Protein AF-A0AA88EHE9-F1 (afdb_monomer)

InterPro domains:
  IPR001878 Zinc finger, CCHC-type [PS50158] (174-188)
  IPR004332 Transposase, MuDR, plant [PF03108] (2-58)
  IPR006564 Zinc finger, PMZ-type [SM00575] (70-97)
  IPR007527 Zinc finger, SWIM-type [PF04434] (65-91)
  IPR007527 Zinc finger, SWIM-type [PS50966] (61-95)

Nearest PDB structures (foldseek):
  4lmg-assembly1_A  TM=3.960E-01  e=6.507E-02  Saccharomyces cerevisiae S288C
  6t9l-assembly1_N  TM=2.016E-01  e=5.908E+00  Saccharomyces cerevisiae S288C

Solvent-accessible surface area (backbone atoms only — not comparable to full-atom values): 13194 Å² total; per-residue (Å²): 121,86,95,65,89,63,97,42,75,61,58,47,47,55,54,52,50,53,52,27,61,78,66,73,50,59,73,41,80,78,42,79,59,97,47,39,38,33,36,29,38,62,56,61,85,86,40,85,55,69,48,79,48,66,56,62,88,78,75,64,82,86,56,60,64,40,79,87,78,44,36,33,75,78,40,46,18,60,69,72,36,35,70,32,77,67,44,50,54,52,42,41,71,74,37,62,95,49,30,69,69,51,53,61,70,54,35,43,66,80,78,35,69,68,46,48,49,58,76,58,65,60,85,83,75,78,84,73,62,75,91,71,64,82,81,71,54,68,73,64,70,65,57,74,86,68,80,76,88,75,76,75,74,89,67,84,80,74,94,63,84,81,70,58,94,89,55,79,85,78,80,85,56,54,12,83,69,76,64,45,66,93,46,50,56,93,69,50,86,68,76,75,77,94,79,79,83,84,81,87,129

Foldseek 3Di:
DPPDDDLDPVRVVVVVVVVCVVVVFDKDWPDDDPFKTKIATPPPPVGPDIDIDGDDPPPPLPWDADLVVQDIPVCCSVPVVAQDPNSLVVLCVVCVPCSPVSRVVSHDPCPDPVVVCVVPVDDDDDDDPPVPPPDDDPVRVPDDPDDPPPPPDPDDPPPDDDDDVPDDDDDFDAAPQPRHTDDHVVPDPDPDDDDDDDDDD

Sequence (201 aa):
MVGKHFDSKEDLNTKLNLVAINGKFEIKVKKSTRTLKEVVCVDEPNCLWRVRATKMPGGDFNACVNLTTRSCTCRVFDIDKIPCIHALAAAGLYRPQHTESYIYSLCSEYYTSDYWMLAYAETIYPVPPESQWHNIPEDVRAIKVVEPDVKMFRGRPRLTRFPSQGECIVKKYKCATCGQGGHNSKKCHNLAHPSDVRSST

Mean predicted aligned error: 18.68 Å

Organism: Ficus carica (NCBI:txid3494)

pLDDT: mean 83.8, std 14.21, range [33.81, 96.69]

Secondary structure (DSSP, 8-state):
-TT---SSHHHHHHHHHHHHHHHT--EEEEEE-SSEEEEEETTTTT---EEEEEPPTT------EETTTTEETTSHHHHHSS--HHHHHHHHHH-GGGHHHHHHHHS-GGGSHHHHHHHTSS--PPPPPGGG-TT--HHHHT---PPP-----SSPPPSSPPPPTT------PBPTTT--BSS-GGG--------------

Radius of gyration: 29.71 Å; Cα contacts (8 Å, |Δi|>4): 155; chains: 1; bounding box: 79×57×75 Å

Structure (mmCIF, N/CA/C/O backbone):
data_AF-A0AA88EHE9-F1
#
_entry.id   AF-A0AA88EHE9-F1
#
loop_
_atom_site.group_PDB
_atom_site.id
_atom_site.type_symbol
_atom_site.label_atom_id
_atom_site.label_alt_id
_atom_site.label_comp_id
_atom_site.label_asym_id
_atom_site.label_entity_id
_atom_site.label_seq_id
_atom_site.pdbx_PDB_ins_code
_atom_site.Cartn_x
_atom_site.Cartn_y
_atom_site.Cartn_z
_atom_site.occupancy
_atom_site.B_iso_or_equiv
_atom_site.auth_seq_id
_atom_site.auth_comp_id
_atom_site.auth_asym_id
_atom_site.auth_atom_id
_atom_site.pdbx_PDB_model_num
ATOM 1 N N . MET A 1 1 ? -13.387 3.536 24.655 1.00 67.19 1 MET A N 1
ATOM 2 C CA . MET A 1 1 ? -13.900 2.969 23.380 1.00 67.19 1 MET A CA 1
ATOM 3 C C . MET A 1 1 ? -13.254 3.576 22.153 1.00 67.19 1 MET A C 1
ATOM 5 O O . MET A 1 1 ? -13.153 2.890 21.147 1.00 67.19 1 MET A O 1
ATOM 9 N N . VAL A 1 2 ? -12.818 4.831 22.231 1.00 76.62 2 VAL A N 1
ATOM 10 C CA . VAL A 1 2 ? -12.077 5.505 21.163 1.00 76.62 2 VAL A CA 1
ATOM 11 C C . VAL A 1 2 ? -10.815 4.712 20.798 1.00 76.62 2 VAL A C 1
ATOM 13 O O . VAL A 1 2 ? -10.154 4.184 21.690 1.00 76.62 2 VAL A O 1
ATOM 16 N N . GLY A 1 3 ? -10.535 4.590 19.498 1.00 74.69 3 GLY A N 1
ATOM 17 C CA . GLY A 1 3 ? -9.329 3.940 18.967 1.00 74.69 3 GLY A CA 1
ATOM 18 C C . GLY A 1 3 ? -9.318 2.407 18.988 1.00 74.69 3 GLY A C 1
ATOM 19 O O . GLY A 1 3 ? -8.302 1.814 18.645 1.00 74.69 3 GLY A O 1
ATOM 20 N N . LYS A 1 4 ? -10.412 1.744 19.387 1.00 81.94 4 LYS A N 1
ATOM 21 C CA . LYS A 1 4 ? -10.491 0.274 19.382 1.00 81.94 4 LYS A CA 1
ATOM 22 C C . LYS A 1 4 ? -10.952 -0.268 18.028 1.00 81.94 4 LYS A C 1
ATOM 24 O O . LYS A 1 4 ? -11.852 0.299 17.407 1.00 81.94 4 LYS A O 1
ATOM 29 N N . HIS A 1 5 ? -10.374 -1.399 17.633 1.00 82.88 5 HIS A N 1
ATOM 30 C CA . HIS A 1 5 ? -10.826 -2.202 16.500 1.00 82.88 5 HIS A CA 1
ATOM 31 C C . HIS A 1 5 ? -11.884 -3.215 16.957 1.00 82.88 5 HIS A C 1
ATOM 33 O O . HIS A 1 5 ? -11.900 -3.627 18.118 1.00 82.88 5 HIS A O 1
ATOM 39 N N . PHE A 1 6 ? -12.790 -3.555 16.046 1.00 84.94 6 PHE A N 1
ATOM 40 C CA . PHE A 1 6 ? -13.890 -4.487 16.269 1.00 84.94 6 PHE A CA 1
ATOM 41 C C . PHE A 1 6 ? -14.002 -5.383 15.043 1.00 84.94 6 PHE A C 1
ATOM 43 O O . PHE A 1 6 ? -14.047 -4.868 13.923 1.00 84.94 6 PHE A O 1
ATOM 50 N N . ASP A 1 7 ? -14.078 -6.691 15.264 1.00 82.00 7 ASP A N 1
ATOM 51 C CA . ASP A 1 7 ? -14.063 -7.684 14.183 1.00 82.00 7 ASP A CA 1
ATOM 52 C C . ASP A 1 7 ? -15.377 -7.688 13.396 1.00 82.00 7 ASP A C 1
ATOM 54 O O . ASP A 1 7 ? -15.416 -7.986 12.202 1.00 82.00 7 ASP A O 1
ATOM 58 N N . SER A 1 8 ? -16.475 -7.297 14.048 1.00 86.50 8 SER A N 1
ATOM 59 C CA . SER A 1 8 ? -17.793 -7.229 13.432 1.00 86.50 8 SER A CA 1
ATOM 60 C C . SER A 1 8 ? -18.621 -6.049 13.942 1.00 86.50 8 SER A C 1
ATOM 62 O O . SER A 1 8 ? -18.372 -5.441 14.990 1.00 86.50 8 SER A O 1
ATOM 64 N N . LYS A 1 9 ? -19.676 -5.724 13.188 1.00 88.12 9 LYS A N 1
ATOM 65 C CA . LYS A 1 9 ? -20.677 -4.729 13.600 1.00 88.12 9 LYS A CA 1
ATOM 66 C C . LYS A 1 9 ? -21.418 -5.158 14.874 1.00 88.12 9 LYS A C 1
ATOM 68 O O . LYS A 1 9 ? -21.890 -4.285 15.606 1.00 88.12 9 LYS A O 1
ATOM 73 N N . GLU A 1 10 ? -21.543 -6.462 15.104 1.00 91.44 10 GLU A N 1
ATOM 74 C CA . GLU A 1 10 ? -22.197 -7.056 16.272 1.00 91.44 10 GLU A CA 1
ATOM 75 C C . GLU A 1 10 ? -21.346 -6.884 17.525 1.00 91.44 10 GLU A C 1
ATOM 77 O O . GLU A 1 10 ? -21.860 -6.370 18.511 1.00 91.44 10 GLU A O 1
ATOM 82 N N . ASP A 1 11 ? -20.042 -7.167 17.467 1.00 91.06 11 ASP A N 1
ATOM 83 C CA . ASP A 1 11 ? -19.136 -6.919 18.597 1.00 91.06 11 ASP A CA 1
ATOM 84 C C . ASP A 1 11 ? -19.146 -5.431 18.991 1.00 91.06 11 ASP A C 1
ATOM 86 O O . ASP A 1 11 ? -19.327 -5.072 20.158 1.00 91.06 11 ASP A O 1
ATOM 90 N N . LEU A 1 12 ? -19.084 -4.532 18.000 1.00 93.00 12 LEU A N 1
ATOM 91 C CA . LEU A 1 12 ? -19.244 -3.097 18.244 1.00 93.00 12 LEU A CA 1
ATOM 92 C C . LEU A 1 12 ? -20.587 -2.767 18.917 1.00 93.00 12 LEU A C 1
ATOM 94 O O . LEU A 1 12 ? -20.619 -1.950 19.834 1.00 93.00 12 LEU A O 1
ATOM 98 N N . ASN A 1 13 ? -21.693 -3.371 18.471 1.00 94.06 13 ASN A N 1
ATOM 99 C CA . ASN A 1 13 ? -23.015 -3.174 19.077 1.00 94.06 13 ASN A CA 1
ATOM 100 C C . ASN A 1 13 ? -23.046 -3.618 20.537 1.00 94.06 13 ASN A C 1
ATOM 102 O O . ASN A 1 13 ? -23.468 -2.846 21.393 1.00 94.06 13 ASN A O 1
ATOM 106 N N . THR A 1 14 ? -22.578 -4.831 20.817 1.00 95.31 14 THR A N 1
ATOM 107 C CA . THR A 1 14 ? -22.562 -5.399 22.165 1.00 95.31 14 THR A CA 1
ATOM 108 C C . THR A 1 14 ? -21.771 -4.507 23.107 1.00 95.31 14 THR A C 1
ATOM 110 O O . THR A 1 14 ? -22.267 -4.132 24.169 1.00 95.31 14 THR A O 1
ATOM 113 N N . LYS A 1 15 ? -20.577 -4.069 22.689 1.00 95.06 15 LYS A N 1
ATOM 114 C CA . LYS A 1 15 ? -19.778 -3.150 23.499 1.00 95.06 15 LYS A CA 1
ATOM 115 C C . LYS A 1 15 ? -20.502 -1.811 23.712 1.00 95.06 15 LYS A C 1
ATOM 117 O O . LYS A 1 15 ? -20.567 -1.340 24.845 1.00 95.06 15 LYS A O 1
ATOM 122 N N . LEU A 1 16 ? -21.074 -1.202 22.669 1.00 95.50 16 LEU A N 1
ATOM 123 C CA . LEU A 1 16 ? -21.816 0.061 22.807 1.00 95.50 16 LEU A CA 1
ATOM 124 C C . LEU A 1 16 ? -22.989 -0.055 23.790 1.00 95.50 16 LEU A C 1
ATOM 126 O O . LEU A 1 16 ? -23.160 0.836 24.619 1.00 95.50 16 LEU A O 1
ATOM 130 N N . ASN A 1 17 ? -23.737 -1.159 23.742 1.00 94.94 17 ASN A N 1
ATOM 131 C CA . ASN A 1 17 ? -24.842 -1.423 24.664 1.00 94.94 17 ASN A CA 1
ATOM 132 C C . ASN A 1 17 ? -24.353 -1.529 26.113 1.00 94.94 17 ASN A C 1
ATOM 134 O O . ASN A 1 17 ? -24.954 -0.940 27.004 1.00 94.94 17 ASN A O 1
ATOM 138 N N . LEU A 1 18 ? -23.226 -2.205 26.350 1.00 95.94 18 LEU A N 1
ATOM 139 C CA . LEU A 1 18 ? -22.626 -2.276 27.686 1.00 95.94 18 LEU A CA 1
ATOM 140 C C . LEU A 1 18 ? -22.236 -0.890 28.218 1.00 95.94 18 LEU A C 1
ATOM 142 O O . LEU A 1 18 ? -22.421 -0.609 29.399 1.00 95.94 18 LEU A O 1
ATOM 146 N N . VAL A 1 19 ? -21.730 0.003 27.362 1.00 94.56 19 VAL A N 1
ATOM 147 C CA . VAL A 1 19 ? -21.413 1.382 27.772 1.00 94.56 19 VAL A CA 1
ATOM 148 C C . VAL A 1 19 ? -22.660 2.199 28.073 1.00 94.56 19 VAL A C 1
ATOM 150 O O . VAL A 1 19 ? -22.647 2.958 29.038 1.00 94.56 19 VAL A O 1
ATOM 153 N N . ALA A 1 20 ? -23.723 2.024 27.293 1.00 94.81 20 ALA A N 1
ATOM 154 C CA . ALA A 1 20 ? -25.011 2.660 27.546 1.00 94.81 20 ALA A CA 1
ATOM 155 C C . ALA A 1 20 ? -25.595 2.221 28.903 1.00 94.81 20 ALA A C 1
ATOM 157 O O . ALA A 1 20 ? -25.943 3.064 29.727 1.00 94.81 20 ALA A O 1
ATOM 158 N N . ILE A 1 21 ? -25.590 0.910 29.186 1.00 95.56 21 ILE A N 1
ATOM 159 C CA . ILE A 1 21 ? -26.062 0.335 30.458 1.00 95.56 21 ILE A CA 1
ATOM 160 C C . ILE A 1 21 ? -25.235 0.862 31.636 1.00 95.56 21 ILE A C 1
ATOM 162 O O . ILE A 1 21 ? -25.793 1.392 32.596 1.00 95.56 21 ILE A O 1
ATOM 166 N N . ASN A 1 22 ? -23.904 0.775 31.554 1.00 94.62 22 ASN A N 1
ATOM 167 C CA . ASN A 1 22 ? -23.026 1.203 32.646 1.00 94.62 22 ASN A CA 1
ATOM 168 C C . ASN A 1 22 ? -23.083 2.716 32.883 1.00 94.62 22 ASN A C 1
ATOM 170 O O . ASN A 1 22 ? -22.954 3.170 34.017 1.00 94.62 22 ASN A O 1
ATOM 174 N N . GLY A 1 23 ? -23.272 3.494 31.818 1.00 91.88 23 GLY A N 1
ATOM 175 C CA . GLY A 1 23 ? -23.434 4.940 31.893 1.00 91.88 23 GLY A CA 1
ATOM 176 C C . GLY A 1 23 ? -24.858 5.398 32.209 1.00 91.88 23 GLY A C 1
ATOM 177 O O . GLY A 1 23 ? -25.052 6.598 32.379 1.00 91.88 23 GLY A O 1
ATOM 178 N N . LYS A 1 24 ? -25.831 4.478 32.292 1.00 94.38 24 LYS A N 1
ATOM 179 C CA . LYS A 1 24 ? -27.259 4.753 32.527 1.00 94.38 24 LYS A CA 1
ATOM 180 C C . LYS A 1 24 ? -27.852 5.775 31.551 1.00 94.38 24 LYS A C 1
ATOM 182 O O . LYS A 1 24 ? -28.541 6.704 31.960 1.00 94.38 24 LYS A O 1
ATOM 187 N N . PHE A 1 25 ? -27.582 5.607 30.262 1.00 94.94 25 PHE A N 1
ATOM 188 C CA . PHE A 1 25 ? -28.191 6.416 29.208 1.00 94.94 25 PHE A CA 1
ATOM 189 C C . PHE A 1 25 ? -28.622 5.534 28.043 1.00 94.94 25 PHE A C 1
ATOM 191 O O . PHE A 1 25 ? -28.080 4.451 27.829 1.00 94.94 25 PHE A O 1
ATOM 198 N N . GLU A 1 26 ? -29.582 6.010 27.260 1.00 95.25 26 GLU A N 1
ATOM 199 C CA . GLU A 1 26 ? -30.039 5.311 26.064 1.00 95.25 26 GLU A CA 1
ATOM 200 C C . GLU A 1 26 ? -29.319 5.821 24.817 1.00 95.25 26 GLU A C 1
ATOM 202 O O . GLU A 1 26 ? -28.991 7.004 24.689 1.00 95.25 26 GLU A O 1
ATOM 207 N N . ILE A 1 27 ? -29.084 4.922 23.861 1.00 96.69 27 ILE A N 1
ATOM 208 C CA . ILE A 1 27 ? -28.401 5.236 22.604 1.00 96.69 27 ILE A CA 1
ATOM 209 C C . ILE A 1 27 ? -29.323 5.053 21.404 1.00 96.69 27 ILE A C 1
ATOM 211 O O . ILE A 1 27 ? -30.113 4.116 21.340 1.00 96.69 27 ILE A O 1
ATOM 215 N N . LYS A 1 28 ? -29.162 5.911 20.395 1.00 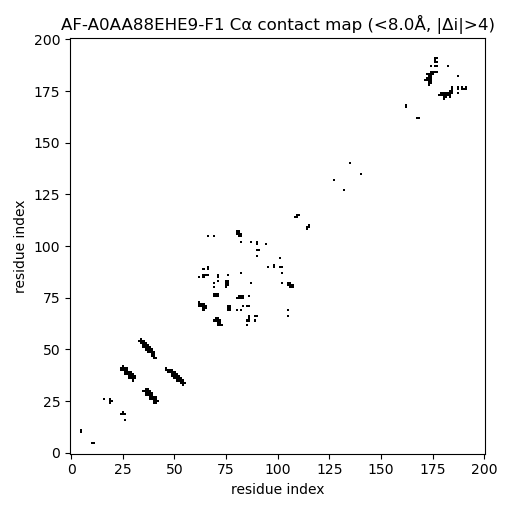96.00 28 LYS A N 1
ATOM 216 C CA . LYS A 1 28 ? -29.826 5.799 19.090 1.00 96.00 28 LYS A CA 1
ATOM 217 C C . LYS A 1 28 ? -28.821 5.861 17.948 1.00 96.00 28 LYS A C 1
ATOM 219 O O . LYS A 1 28 ? -27.803 6.556 18.005 1.00 96.00 28 LYS A O 1
ATOM 224 N N . VAL A 1 29 ? -29.115 5.144 16.867 1.00 96.50 29 VAL A N 1
ATOM 225 C CA . VAL A 1 29 ? -28.304 5.178 15.644 1.00 96.50 29 VAL A CA 1
ATOM 226 C C . VAL A 1 29 ? -28.710 6.393 14.815 1.00 96.50 29 VAL A C 1
ATOM 228 O O . VAL A 1 29 ? -29.828 6.466 14.318 1.00 96.50 29 VAL A O 1
ATOM 231 N N . LYS A 1 30 ? -27.787 7.338 14.626 1.00 94.62 30 LYS A N 1
ATOM 232 C CA . LYS A 1 30 ? -28.006 8.538 13.805 1.00 94.62 30 LYS A CA 1
ATOM 233 C C . LYS A 1 30 ? -27.740 8.280 12.325 1.00 94.62 30 LYS A C 1
ATOM 235 O O . LYS A 1 30 ? -28.407 8.839 11.460 1.00 94.62 30 LYS A O 1
ATOM 240 N N . LYS A 1 31 ? -26.742 7.446 12.020 1.00 93.25 31 LYS A N 1
ATOM 241 C CA . LYS A 1 31 ? -26.387 7.069 10.646 1.00 93.25 31 LYS A CA 1
ATOM 242 C C . LYS A 1 31 ? -25.763 5.681 10.621 1.00 93.25 31 LYS A C 1
ATOM 244 O O . LYS A 1 31 ? -24.866 5.397 11.407 1.00 93.25 31 LYS A O 1
ATOM 249 N N . SER A 1 32 ? -26.190 4.837 9.688 1.00 93.81 32 SER A N 1
ATOM 250 C CA . SER A 1 32 ? -25.554 3.546 9.415 1.00 93.81 32 SER A CA 1
ATOM 251 C C . SER A 1 32 ? -25.466 3.339 7.909 1.00 93.81 32 SER A C 1
ATOM 253 O O . SER A 1 32 ? -26.479 3.243 7.229 1.00 93.81 32 SER A O 1
ATOM 255 N N . THR A 1 33 ? -24.252 3.246 7.387 1.00 91.88 33 THR A N 1
ATOM 256 C CA . THR A 1 33 ? -23.952 2.852 6.007 1.00 91.88 33 THR A CA 1
ATOM 257 C C . THR A 1 33 ? -23.002 1.652 6.024 1.00 91.88 33 THR A C 1
ATOM 259 O O . THR A 1 33 ? -22.617 1.170 7.089 1.00 91.88 33 THR A O 1
ATOM 262 N N . ARG A 1 34 ? -22.583 1.167 4.847 1.00 83.25 34 ARG A N 1
ATOM 263 C CA . ARG A 1 34 ? -21.567 0.100 4.736 1.00 83.25 34 ARG A CA 1
ATOM 264 C C . ARG A 1 34 ? -20.201 0.484 5.321 1.00 83.25 34 ARG A C 1
ATOM 266 O O . ARG A 1 34 ? -19.405 -0.403 5.607 1.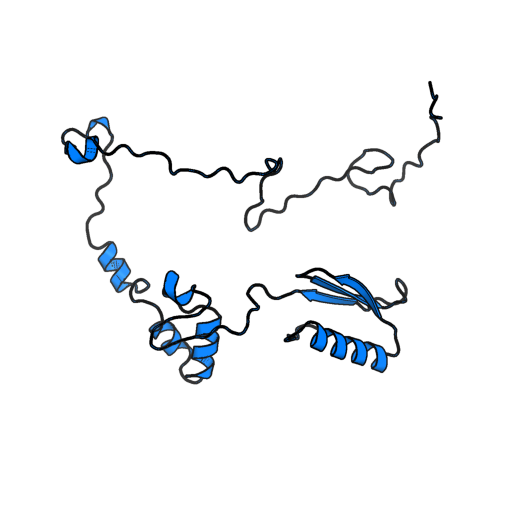00 83.25 34 ARG A O 1
ATOM 273 N N . THR A 1 35 ? -19.916 1.778 5.457 1.00 86.69 35 THR A N 1
ATOM 274 C CA . THR A 1 35 ? -18.591 2.292 5.838 1.00 86.69 35 THR A CA 1
ATOM 275 C C . THR A 1 35 ? -18.598 3.167 7.079 1.00 86.69 35 THR A C 1
ATOM 277 O O . THR A 1 35 ? -17.531 3.493 7.585 1.00 86.69 35 THR A O 1
ATOM 280 N N . LEU A 1 36 ? -19.767 3.558 7.580 1.00 91.06 36 LEU A N 1
ATOM 281 C CA . LEU A 1 36 ? -19.892 4.514 8.669 1.00 91.06 36 LEU A CA 1
ATOM 282 C C . LEU A 1 36 ? -21.043 4.119 9.582 1.00 91.06 36 LEU A C 1
ATOM 284 O O . LEU A 1 36 ? -22.156 3.875 9.120 1.00 91.06 36 LEU A O 1
ATOM 288 N N . LYS A 1 37 ? -20.795 4.159 10.884 1.00 94.81 37 LYS A N 1
ATOM 289 C CA . LYS A 1 37 ? -21.818 4.022 11.908 1.00 94.81 37 LYS A CA 1
ATOM 290 C C . LYS A 1 37 ? -21.660 5.129 12.933 1.00 94.81 37 LYS A C 1
ATOM 292 O O . LYS A 1 37 ? -20.605 5.276 13.540 1.00 94.81 37 LYS A O 1
ATOM 297 N N . GLU A 1 38 ? -22.710 5.908 13.106 1.00 96.69 38 GLU A N 1
ATOM 298 C CA . GLU A 1 38 ? -22.771 7.011 14.050 1.00 96.69 38 GLU A CA 1
ATOM 299 C C . GLU A 1 38 ? -23.897 6.750 15.044 1.00 96.69 38 GLU A C 1
ATOM 301 O O . GLU A 1 38 ? -25.058 6.596 14.656 1.00 96.69 38 GLU A O 1
ATOM 306 N N . VAL A 1 39 ? -23.531 6.674 16.319 1.00 96.44 39 VAL A N 1
ATOM 307 C CA . VAL A 1 39 ? -24.418 6.390 17.446 1.00 96.44 39 VAL A CA 1
ATOM 308 C C . VAL A 1 39 ? -24.308 7.545 18.430 1.00 96.44 39 VAL A C 1
ATOM 310 O O . VAL A 1 39 ? -23.213 8.045 18.679 1.00 96.44 39 VAL A O 1
ATOM 313 N N . VAL A 1 40 ? -25.440 8.003 18.944 1.00 96.31 40 VAL A N 1
ATOM 314 C CA . VAL A 1 40 ? -25.543 9.151 19.852 1.00 96.31 40 VAL A CA 1
ATOM 315 C C . VAL A 1 40 ? -26.405 8.788 21.048 1.00 96.31 40 VAL A C 1
ATOM 317 O O . VAL A 1 40 ? -27.168 7.826 20.976 1.00 96.31 40 VAL A O 1
ATOM 320 N N . CYS A 1 41 ? -26.311 9.567 22.121 1.00 96.38 41 CYS A N 1
ATOM 321 C CA . CYS A 1 41 ? -27.298 9.513 23.194 1.00 96.38 41 CYS A CA 1
ATOM 322 C C . CYS A 1 41 ? -28.691 9.930 22.679 1.00 96.38 41 CYS A C 1
ATOM 324 O O . CYS A 1 41 ? -28.810 10.735 21.746 1.00 96.38 41 CYS A O 1
ATOM 326 N N . VAL A 1 42 ? -29.752 9.368 23.259 1.00 95.62 42 VAL A N 1
ATOM 327 C CA . VAL A 1 42 ? -31.138 9.740 22.941 1.00 95.62 42 VAL A CA 1
ATOM 328 C C . VAL A 1 42 ? -31.408 11.202 23.304 1.00 95.62 42 VAL A C 1
ATOM 330 O O . VAL A 1 42 ? -31.993 11.906 22.472 1.00 95.62 42 VAL A O 1
ATOM 333 N N . ASP A 1 43 ? -30.858 11.670 24.429 1.00 91.69 43 ASP A N 1
ATOM 334 C CA . ASP A 1 43 ? -31.049 13.002 25.026 1.00 91.69 43 ASP A CA 1
ATOM 335 C C . ASP A 1 43 ? -30.290 14.143 24.312 1.00 91.69 43 ASP A C 1
ATOM 337 O O . ASP A 1 43 ? -29.837 15.101 24.939 1.00 91.69 43 ASP A O 1
ATOM 341 N N . GLU A 1 44 ? -30.109 14.076 22.987 1.00 79.25 44 GLU A N 1
ATOM 342 C CA . GLU A 1 44 ? -29.630 15.234 22.211 1.00 79.25 44 GLU A CA 1
ATOM 343 C C . GLU A 1 44 ? -30.644 16.400 22.342 1.00 79.25 44 GLU A C 1
ATOM 345 O O . G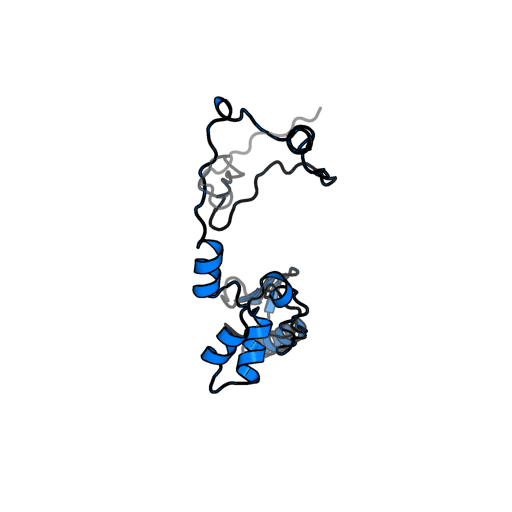LU A 1 44 ? -31.838 16.168 22.137 1.00 79.25 44 GLU A O 1
ATOM 350 N N . PRO A 1 45 ? -30.217 17.658 22.603 1.00 85.25 45 PRO A N 1
ATOM 351 C CA . PRO A 1 45 ? -28.838 18.169 22.655 1.00 85.25 45 PRO A CA 1
ATOM 352 C C . PRO A 1 45 ? -28.186 18.182 24.053 1.00 85.25 45 PRO A C 1
ATOM 354 O O . PRO A 1 45 ? -27.029 18.579 24.167 1.00 85.25 45 PRO A O 1
ATOM 357 N N . ASN A 1 46 ? -28.897 17.765 25.099 1.00 88.50 46 ASN A N 1
ATOM 358 C CA . ASN A 1 46 ? -28.449 17.853 26.494 1.00 88.50 46 ASN A CA 1
ATOM 359 C C . ASN A 1 46 ? -27.324 16.860 26.831 1.00 88.50 46 ASN A C 1
ATOM 361 O O . ASN A 1 46 ? -26.562 17.082 27.769 1.00 88.50 46 ASN A O 1
ATOM 365 N N . CYS A 1 47 ? -27.180 15.789 26.046 1.00 88.50 47 CYS A N 1
ATOM 366 C CA . CYS A 1 47 ? -26.070 14.849 26.138 1.00 88.50 47 CYS A CA 1
ATOM 367 C C . CYS A 1 47 ? -25.203 14.883 24.870 1.00 88.50 47 CYS A C 1
ATOM 369 O O . CYS A 1 47 ? -25.668 14.613 23.762 1.00 88.50 47 CYS A O 1
ATOM 371 N N . LEU A 1 48 ? -23.908 15.170 25.037 1.00 90.00 48 LEU A N 1
ATOM 372 C CA . LEU A 1 48 ? -22.939 15.267 23.935 1.00 90.00 48 LEU A CA 1
ATOM 373 C C . LEU A 1 48 ? -22.303 13.923 23.547 1.00 90.00 48 LEU A C 1
ATOM 375 O O . LEU A 1 48 ? -21.467 13.872 22.641 1.00 90.00 48 LEU A O 1
ATOM 379 N N . TRP A 1 49 ? -22.672 12.833 24.223 1.00 94.12 49 TRP A N 1
ATOM 380 C CA . TRP A 1 49 ? -22.078 11.527 23.977 1.00 94.12 49 TRP A CA 1
ATOM 381 C C . TRP A 1 49 ? -22.376 11.040 22.551 1.00 94.12 49 TRP A C 1
ATOM 383 O O . TRP A 1 49 ? -23.525 10.988 22.099 1.00 94.12 49 TRP A O 1
ATOM 393 N N . ARG A 1 50 ? -21.311 10.679 21.829 1.00 94.12 50 ARG A N 1
ATOM 394 C CA . ARG A 1 50 ? -21.350 10.229 20.435 1.00 94.12 50 ARG A CA 1
ATOM 395 C C . ARG A 1 50 ? -20.208 9.265 20.163 1.00 94.12 50 ARG A C 1
ATOM 397 O O . ARG A 1 50 ? -19.070 9.511 20.550 1.00 94.12 50 ARG A O 1
ATOM 404 N N . VAL A 1 51 ? -20.496 8.231 19.384 1.00 95.00 51 VAL A N 1
ATOM 405 C CA . VAL A 1 51 ? -19.493 7.349 18.792 1.00 95.00 51 VAL A CA 1
ATOM 406 C C . VAL A 1 51 ? -19.634 7.360 17.278 1.00 95.00 51 VAL A C 1
ATOM 408 O O . VAL A 1 51 ? -20.725 7.191 16.733 1.00 95.00 51 VAL A O 1
ATOM 411 N N . ARG A 1 52 ? -18.503 7.527 16.593 1.00 94.81 52 ARG A N 1
ATOM 412 C CA . ARG A 1 52 ? -18.372 7.322 15.153 1.00 94.81 52 ARG A CA 1
ATOM 413 C C . ARG A 1 52 ? -17.410 6.164 14.913 1.00 94.81 52 ARG A C 1
ATOM 415 O O . ARG A 1 52 ? -16.256 6.238 15.315 1.00 94.81 52 ARG A O 1
ATOM 422 N N . ALA A 1 53 ? -17.886 5.128 14.238 1.00 93.50 53 ALA A N 1
ATOM 423 C CA . ALA A 1 53 ? -17.084 4.005 13.775 1.00 93.50 53 ALA A CA 1
ATOM 424 C C . ALA A 1 53 ? -17.051 3.993 12.245 1.00 93.50 53 ALA A C 1
ATOM 426 O O . ALA A 1 53 ? -18.076 4.205 11.591 1.00 93.50 53 ALA A O 1
ATOM 427 N N . THR A 1 54 ? -15.882 3.733 11.673 1.00 90.31 54 THR A N 1
ATOM 428 C CA . THR A 1 54 ? -15.681 3.608 10.228 1.00 90.31 54 THR A CA 1
ATOM 429 C C . THR A 1 54 ? -15.232 2.197 9.889 1.00 90.31 54 THR A C 1
ATOM 431 O O . THR A 1 54 ? -14.381 1.644 10.581 1.00 90.31 54 THR A O 1
ATOM 434 N N . LYS A 1 55 ? -15.786 1.608 8.821 1.00 85.62 55 LYS A N 1
ATOM 435 C CA . LYS A 1 55 ? -15.255 0.350 8.285 1.00 85.62 55 LYS A CA 1
ATOM 436 C C . LYS A 1 55 ? -13.846 0.633 7.776 1.00 85.62 55 LYS A C 1
ATOM 438 O O . LYS A 1 55 ? -13.679 1.513 6.932 1.00 85.62 55 LYS A O 1
ATOM 443 N N . MET A 1 56 ? -12.869 -0.116 8.271 1.00 75.12 56 MET A N 1
ATOM 444 C CA . MET A 1 56 ? -11.503 -0.042 7.764 1.00 75.12 56 MET A CA 1
ATOM 445 C C . MET A 1 56 ? -11.494 -0.473 6.283 1.00 75.12 56 MET A C 1
ATOM 447 O O . MET A 1 56 ? -12.007 -1.554 5.961 1.00 75.12 56 MET A O 1
ATOM 451 N N . PRO A 1 57 ? -10.987 0.365 5.360 1.00 61.69 57 PRO A N 1
ATOM 452 C CA . PRO A 1 57 ? -10.746 -0.041 3.978 1.00 61.69 57 PRO A CA 1
ATOM 453 C C . PRO A 1 57 ? -9.792 -1.244 3.964 1.00 61.69 57 PRO A C 1
ATOM 455 O O . PRO A 1 57 ? -8.784 -1.219 4.659 1.00 61.69 57 PRO A O 1
ATOM 458 N N . GLY A 1 58 ? -10.126 -2.302 3.218 1.00 59.75 58 GLY A N 1
ATOM 459 C CA . GLY A 1 58 ? -9.336 -3.545 3.183 1.00 59.75 58 GLY A CA 1
ATOM 460 C C . GLY A 1 58 ? -9.759 -4.627 4.186 1.00 59.75 58 GLY A C 1
ATOM 461 O O . GLY A 1 58 ? -9.104 -5.654 4.271 1.00 59.75 58 GLY A O 1
ATOM 462 N N . GLY A 1 59 ? -10.859 -4.428 4.921 1.00 50.75 59 GLY A N 1
ATOM 463 C CA . GLY A 1 59 ? -11.358 -5.368 5.934 1.00 50.75 59 GLY A CA 1
ATOM 464 C C . GLY A 1 59 ? -12.029 -6.640 5.401 1.00 50.75 59 GLY A C 1
ATOM 465 O O . GLY A 1 59 ? -13.177 -6.887 5.765 1.00 50.75 59 GLY A O 1
ATOM 466 N N . ASP A 1 60 ? -11.329 -7.410 4.570 1.00 55.34 60 ASP A N 1
ATOM 467 C CA . ASP A 1 60 ? -11.352 -8.870 4.687 1.00 55.34 60 ASP A CA 1
ATOM 468 C C . ASP A 1 60 ? -10.045 -9.251 5.391 1.00 55.34 60 ASP A C 1
ATOM 470 O O . ASP A 1 60 ? -8.996 -9.386 4.771 1.00 55.34 60 ASP A O 1
ATOM 474 N N . PHE A 1 61 ? -10.099 -9.372 6.719 1.00 55.69 61 PHE A N 1
ATOM 475 C CA . PHE A 1 61 ? -8.951 -9.774 7.542 1.00 55.69 61 PHE A CA 1
ATOM 476 C C . PHE A 1 61 ? -8.488 -11.216 7.268 1.00 55.69 61 PHE A C 1
ATOM 478 O O . PHE A 1 61 ? -7.416 -11.606 7.720 1.00 55.69 61 PHE A O 1
ATOM 485 N N . ASN A 1 62 ? -9.243 -11.994 6.482 1.00 64.62 62 ASN A N 1
ATOM 486 C CA . ASN A 1 62 ? -8.806 -13.288 5.960 1.00 64.62 62 ASN A CA 1
ATOM 487 C C . ASN A 1 62 ? -7.906 -13.100 4.732 1.00 64.62 62 ASN A C 1
ATOM 489 O O . ASN A 1 62 ? -8.202 -13.562 3.628 1.00 64.62 62 ASN A O 1
ATOM 493 N N . ALA A 1 63 ? -6.788 -12.406 4.928 1.00 72.25 63 ALA A N 1
ATOM 494 C CA . ALA A 1 63 ? -5.712 -12.409 3.961 1.00 72.25 63 ALA A CA 1
ATOM 495 C C . ALA A 1 63 ? -4.780 -13.588 4.262 1.00 72.25 63 ALA A C 1
ATOM 497 O O . ALA A 1 63 ? -4.081 -13.590 5.275 1.00 72.25 63 ALA A O 1
ATOM 498 N N . CYS A 1 64 ? -4.763 -14.602 3.395 1.00 86.50 64 CYS A N 1
ATOM 499 C CA . CYS A 1 64 ? -3.761 -15.658 3.492 1.00 86.50 64 CYS A CA 1
ATOM 500 C C . CYS A 1 64 ? -2.462 -15.131 2.885 1.00 86.50 64 CYS A C 1
ATOM 502 O O . CYS A 1 64 ? -2.426 -14.749 1.713 1.00 86.50 64 CYS A O 1
ATOM 504 N N . VAL A 1 65 ? -1.407 -15.101 3.695 1.00 93.00 65 VAL A N 1
ATOM 505 C CA . VAL A 1 65 ? -0.072 -14.663 3.288 1.00 93.00 65 VAL A CA 1
ATOM 506 C C . VAL A 1 65 ? 0.838 -15.878 3.223 1.00 93.00 65 VAL A C 1
ATOM 508 O O . VAL A 1 65 ? 0.935 -16.637 4.185 1.00 93.00 65 VAL A O 1
ATOM 511 N N . ASN A 1 66 ? 1.554 -16.024 2.114 1.00 93.88 66 ASN A N 1
ATOM 512 C CA . ASN A 1 66 ? 2.680 -16.937 2.010 1.00 93.88 66 ASN A CA 1
ATOM 513 C C . ASN A 1 66 ? 3.966 -16.111 1.893 1.00 93.88 66 ASN A C 1
ATOM 515 O O . ASN A 1 66 ? 4.243 -15.514 0.852 1.00 93.88 66 ASN A O 1
ATOM 519 N N . LEU A 1 67 ? 4.741 -16.056 2.980 1.00 94.31 67 LEU A N 1
ATOM 520 C CA . LEU A 1 67 ? 5.993 -15.294 3.035 1.00 94.31 67 LEU A CA 1
ATOM 521 C C . LEU A 1 67 ? 7.112 -15.944 2.206 1.00 94.31 67 LEU A C 1
ATOM 523 O O . LEU A 1 67 ? 7.987 -15.238 1.716 1.00 94.31 67 LEU A O 1
ATOM 527 N N . THR A 1 68 ? 7.065 -17.263 1.996 1.00 92.94 68 THR A N 1
ATOM 528 C CA . THR A 1 68 ? 8.054 -17.999 1.193 1.00 92.94 68 THR A CA 1
ATOM 529 C C . THR A 1 68 ? 7.875 -17.722 -0.294 1.00 92.94 68 THR A C 1
ATOM 531 O O . THR A 1 68 ? 8.834 -17.389 -0.983 1.00 92.94 68 THR A O 1
ATOM 534 N N . THR A 1 69 ? 6.642 -17.813 -0.796 1.00 94.62 69 THR A N 1
ATOM 535 C CA . THR A 1 69 ? 6.328 -17.533 -2.207 1.00 94.62 69 THR A CA 1
ATOM 536 C C . THR A 1 69 ? 6.055 -16.055 -2.471 1.00 94.62 69 THR A C 1
ATOM 538 O O . THR A 1 69 ? 5.710 -15.702 -3.594 1.00 94.62 69 THR A O 1
ATOM 541 N N . ARG A 1 70 ? 6.177 -15.199 -1.447 1.00 95.19 70 ARG A N 1
ATOM 542 C CA . ARG A 1 70 ? 5.927 -13.752 -1.514 1.00 95.19 70 ARG A CA 1
ATOM 543 C C . ARG A 1 70 ? 4.556 -13.409 -2.120 1.00 95.19 70 ARG A C 1
ATOM 545 O O . ARG A 1 70 ? 4.445 -12.591 -3.028 1.00 95.19 70 ARG A O 1
ATOM 552 N N . SER A 1 71 ? 3.510 -14.073 -1.629 1.00 94.75 71 SER A N 1
ATOM 553 C CA . SER A 1 71 ? 2.146 -13.983 -2.165 1.00 94.75 71 SER A CA 1
ATOM 554 C C . SER A 1 71 ? 1.134 -13.627 -1.080 1.00 94.75 71 SER A C 1
ATOM 556 O O . SER A 1 71 ? 1.303 -13.979 0.092 1.00 94.75 71 SER A O 1
ATOM 558 N N . CYS A 1 72 ? 0.070 -12.922 -1.462 1.00 92.75 72 CYS A N 1
ATOM 559 C CA . CYS A 1 72 ? -1.031 -12.591 -0.569 1.00 92.75 72 CYS A CA 1
ATOM 560 C C . CYS A 1 72 ? -2.355 -12.616 -1.330 1.00 92.75 72 CYS A C 1
ATOM 562 O O . CYS A 1 72 ? -2.449 -12.129 -2.453 1.00 92.75 72 CYS A O 1
ATOM 564 N N . THR A 1 73 ? -3.435 -13.083 -0.704 1.00 88.94 73 THR A N 1
ATOM 565 C CA . THR A 1 73 ? -4.764 -13.057 -1.345 1.00 88.94 73 THR A CA 1
ATOM 566 C C . THR A 1 73 ? -5.246 -11.642 -1.688 1.00 88.94 73 THR A C 1
ATOM 568 O O . THR A 1 73 ? -6.085 -11.492 -2.574 1.00 88.94 73 THR A O 1
ATOM 571 N N . CYS A 1 74 ? -4.677 -10.590 -1.081 1.00 86.19 74 CYS A N 1
ATOM 572 C CA . CYS A 1 74 ? -4.937 -9.203 -1.480 1.00 86.19 74 CYS A CA 1
ATOM 573 C C . CYS A 1 74 ? -4.242 -8.784 -2.791 1.00 86.19 74 CYS A C 1
ATOM 575 O O . CYS A 1 74 ? -4.440 -7.656 -3.233 1.00 86.19 74 CYS A O 1
ATOM 577 N N . ARG A 1 75 ? -3.417 -9.656 -3.391 1.00 89.56 75 ARG A N 1
ATOM 578 C CA . ARG A 1 75 ? -2.649 -9.495 -4.643 1.00 89.56 75 ARG A CA 1
ATOM 579 C C . ARG A 1 75 ? -1.617 -8.372 -4.691 1.00 89.56 75 ARG A C 1
ATOM 581 O O . ARG A 1 75 ? -0.769 -8.394 -5.570 1.00 89.56 75 ARG A O 1
ATOM 588 N N . VAL A 1 76 ? -1.627 -7.440 -3.741 1.00 93.19 76 VAL A N 1
ATOM 589 C CA . VAL A 1 76 ? -0.629 -6.360 -3.647 1.00 93.19 76 VAL A CA 1
ATOM 590 C C . VAL A 1 76 ? 0.789 -6.931 -3.584 1.00 93.19 76 VAL A C 1
ATOM 592 O O . VAL A 1 76 ? 1.652 -6.485 -4.324 1.00 93.19 76 VAL A O 1
ATOM 595 N N . PHE A 1 77 ? 1.022 -7.971 -2.774 1.00 94.69 77 PHE A N 1
ATOM 596 C CA . PHE A 1 77 ? 2.355 -8.576 -2.676 1.00 94.69 77 PHE A CA 1
ATOM 597 C C . PHE A 1 77 ? 2.779 -9.257 -3.993 1.00 94.69 77 PHE A C 1
ATOM 599 O O . PHE A 1 77 ? 3.926 -9.147 -4.416 1.00 94.69 77 PHE A O 1
ATOM 606 N N . ASP A 1 78 ? 1.836 -9.894 -4.691 1.00 93.00 78 ASP A N 1
ATOM 607 C CA . ASP A 1 78 ? 2.084 -10.545 -5.978 1.00 93.00 78 ASP A CA 1
ATOM 608 C C . ASP A 1 78 ? 2.341 -9.558 -7.121 1.00 93.00 78 ASP A C 1
ATOM 610 O O . ASP A 1 78 ? 3.099 -9.887 -8.033 1.00 93.00 78 ASP A O 1
ATOM 614 N N . ILE A 1 79 ? 1.684 -8.395 -7.107 1.00 93.44 79 ILE A N 1
ATOM 615 C CA . ILE A 1 79 ? 1.733 -7.396 -8.183 1.00 93.44 79 ILE A CA 1
ATOM 616 C C . ILE A 1 79 ? 2.884 -6.428 -7.947 1.00 93.44 79 ILE A C 1
ATOM 618 O O . ILE A 1 79 ? 3.790 -6.354 -8.771 1.00 93.44 79 ILE A O 1
ATOM 622 N N . ASP A 1 80 ? 2.872 -5.742 -6.806 1.00 95.06 80 ASP A N 1
ATOM 623 C CA . ASP A 1 80 ? 3.847 -4.696 -6.496 1.00 95.06 80 ASP A CA 1
ATOM 624 C C . ASP A 1 80 ? 5.190 -5.299 -6.069 1.00 95.06 80 ASP A C 1
ATOM 626 O O . ASP A 1 80 ? 6.173 -4.586 -5.933 1.00 95.06 80 ASP A O 1
ATOM 630 N N . LYS A 1 81 ? 5.253 -6.616 -5.821 1.00 95.81 81 LYS A N 1
ATOM 631 C CA . LYS A 1 81 ? 6.470 -7.339 -5.408 1.00 95.81 81 LYS A CA 1
ATOM 632 C C . LYS A 1 81 ? 7.136 -6.790 -4.136 1.00 95.81 81 LYS A C 1
ATOM 634 O O . LYS A 1 81 ? 8.300 -7.087 -3.858 1.00 95.81 81 LYS A O 1
ATOM 639 N N . ILE A 1 82 ? 6.378 -6.043 -3.339 1.00 95.88 82 ILE A N 1
ATOM 640 C CA . ILE A 1 82 ? 6.748 -5.541 -2.016 1.00 95.88 82 ILE A CA 1
ATOM 641 C C . ILE A 1 82 ? 5.727 -6.013 -0.975 1.00 95.88 82 ILE A C 1
ATOM 643 O O . ILE A 1 82 ? 4.553 -6.220 -1.308 1.00 95.88 82 ILE A O 1
ATOM 647 N N . PRO A 1 83 ? 6.127 -6.197 0.295 1.00 95.88 83 PRO A N 1
ATOM 648 C CA . PRO A 1 83 ? 5.213 -6.651 1.334 1.00 95.88 83 PRO A CA 1
ATOM 649 C C . PRO A 1 83 ? 4.016 -5.707 1.511 1.00 95.88 83 PRO A C 1
ATOM 651 O O . PRO A 1 83 ? 4.154 -4.540 1.867 1.00 95.88 83 PRO A O 1
ATOM 654 N N . CYS A 1 84 ? 2.809 -6.234 1.309 1.00 94.50 84 CYS A N 1
ATOM 655 C CA . CYS A 1 84 ? 1.571 -5.531 1.646 1.00 94.50 84 CYS A CA 1
ATOM 656 C C . CYS A 1 84 ? 1.364 -5.434 3.170 1.00 94.50 84 CYS A C 1
ATOM 658 O O . CYS A 1 84 ? 2.028 -6.133 3.935 1.00 94.50 84 CYS A O 1
ATOM 660 N N . ILE A 1 85 ? 0.366 -4.666 3.626 1.00 92.81 85 ILE A N 1
ATOM 661 C CA . ILE A 1 85 ? 0.047 -4.538 5.064 1.00 92.81 85 ILE A CA 1
ATOM 662 C C . ILE A 1 85 ? -0.164 -5.892 5.767 1.00 92.81 85 ILE A C 1
ATOM 664 O O . ILE A 1 85 ? 0.227 -6.055 6.920 1.00 92.81 85 ILE A O 1
ATOM 668 N N . HIS A 1 86 ? -0.721 -6.884 5.063 1.00 92.06 86 HIS A N 1
ATOM 669 C CA . HIS A 1 86 ? -0.922 -8.233 5.594 1.00 92.06 86 HIS A CA 1
ATOM 670 C C . HIS A 1 86 ? 0.403 -8.990 5.720 1.00 92.06 86 HIS A C 1
ATOM 672 O O . HIS A 1 86 ? 0.636 -9.669 6.715 1.00 92.06 86 HIS A O 1
ATOM 678 N N . ALA A 1 87 ? 1.285 -8.850 4.727 1.00 94.19 87 ALA A N 1
ATOM 679 C CA . ALA A 1 87 ? 2.596 -9.487 4.731 1.00 94.19 87 ALA A CA 1
ATOM 680 C C . ALA A 1 87 ? 3.521 -8.880 5.789 1.00 94.19 87 ALA A C 1
ATOM 682 O O . ALA A 1 87 ? 4.220 -9.625 6.466 1.00 94.19 87 ALA A O 1
ATOM 683 N N . LEU A 1 88 ? 3.461 -7.561 5.997 1.00 94.88 88 LEU A N 1
ATOM 684 C CA . LEU A 1 88 ? 4.166 -6.878 7.084 1.00 94.88 88 LEU A CA 1
ATOM 685 C C . LEU A 1 88 ? 3.710 -7.393 8.456 1.00 94.88 88 LEU A C 1
ATOM 687 O O . LEU A 1 88 ? 4.541 -7.735 9.295 1.00 94.88 88 LEU A O 1
ATOM 691 N N . ALA A 1 89 ? 2.394 -7.513 8.664 1.00 92.19 89 ALA A N 1
ATOM 692 C CA . ALA A 1 89 ? 1.845 -8.066 9.899 1.00 92.19 89 ALA A CA 1
ATOM 693 C C . ALA A 1 89 ? 2.277 -9.529 10.115 1.00 92.19 89 ALA A C 1
ATOM 695 O O . ALA A 1 89 ? 2.750 -9.878 11.195 1.00 92.19 89 ALA A O 1
ATOM 696 N N . ALA A 1 90 ? 2.181 -10.373 9.081 1.00 92.00 90 ALA A N 1
ATOM 697 C CA . ALA A 1 90 ? 2.614 -11.768 9.145 1.00 92.00 90 ALA A CA 1
ATOM 698 C C . ALA A 1 90 ? 4.123 -11.899 9.419 1.00 92.00 90 ALA A C 1
ATOM 700 O O . ALA A 1 90 ? 4.531 -12.732 10.226 1.00 92.00 90 ALA A O 1
ATOM 701 N N . ALA A 1 91 ? 4.954 -11.056 8.799 1.00 93.94 91 ALA A N 1
ATOM 702 C CA . ALA A 1 91 ? 6.400 -11.041 9.008 1.00 93.94 91 ALA A CA 1
ATOM 703 C C . ALA A 1 91 ? 6.773 -10.659 10.449 1.00 93.94 91 ALA A C 1
ATOM 705 O O . ALA A 1 91 ? 7.633 -11.312 11.040 1.00 93.94 91 ALA A O 1
ATOM 706 N N . GLY A 1 92 ? 6.095 -9.665 11.035 1.00 92.56 92 GLY A N 1
ATOM 707 C CA . GLY A 1 92 ? 6.308 -9.262 12.430 1.00 92.56 92 GLY A CA 1
ATOM 708 C C . GLY A 1 92 ? 5.913 -10.337 13.447 1.00 92.56 92 GLY A C 1
ATOM 709 O O . GLY A 1 92 ? 6.546 -10.457 14.492 1.00 92.56 92 GLY A O 1
ATOM 710 N N . LEU A 1 93 ? 4.913 -11.165 13.127 1.00 90.06 93 LEU A N 1
ATOM 711 C CA . LEU A 1 93 ? 4.551 -12.328 13.946 1.00 90.06 93 LEU A CA 1
ATOM 712 C C . LEU A 1 93 ? 5.527 -13.497 13.765 1.00 90.06 93 LEU A C 1
ATOM 714 O O . LEU A 1 93 ? 5.824 -14.202 14.724 1.00 90.06 93 LEU A O 1
ATOM 718 N N . TYR A 1 94 ? 6.031 -13.703 12.547 1.00 90.06 94 TYR A N 1
ATOM 719 C CA . TYR A 1 94 ? 6.945 -14.800 12.233 1.00 90.06 94 TYR A CA 1
ATOM 720 C C . TYR A 1 94 ? 8.367 -14.566 12.770 1.00 90.06 94 TYR A C 1
ATOM 722 O O . TYR A 1 94 ? 9.006 -15.501 13.251 1.00 90.06 94 TYR A O 1
ATOM 730 N N . ARG A 1 95 ? 8.877 -13.327 12.694 1.00 88.69 95 ARG A N 1
ATOM 731 C CA . ARG A 1 95 ? 10.260 -12.949 13.057 1.00 88.69 95 ARG A CA 1
ATOM 732 C C . ARG A 1 95 ? 10.318 -11.652 13.889 1.00 88.69 95 ARG A C 1
ATOM 734 O O . ARG A 1 95 ? 10.975 -10.702 13.466 1.00 88.69 95 ARG A O 1
ATOM 741 N N . PRO A 1 96 ? 9.718 -11.595 15.091 1.00 85.19 96 PRO A N 1
ATOM 742 C CA . PRO A 1 96 ? 9.590 -10.354 15.859 1.00 85.19 96 PRO A CA 1
ATOM 743 C C . PRO A 1 96 ? 10.931 -9.667 16.175 1.00 85.19 96 PRO A C 1
ATOM 745 O O . PRO A 1 96 ? 11.034 -8.449 16.038 1.00 85.19 96 PRO A O 1
ATOM 748 N N . GLN A 1 97 ? 11.982 -10.423 16.519 1.00 86.75 97 GLN A N 1
ATOM 749 C CA . GLN A 1 97 ? 13.294 -9.865 16.897 1.00 86.75 97 GLN A CA 1
ATOM 750 C C . GLN A 1 97 ? 14.103 -9.300 15.716 1.00 86.75 97 GLN A C 1
ATOM 752 O O . GLN A 1 97 ? 15.007 -8.499 15.924 1.00 86.75 97 GLN A O 1
ATOM 757 N N . HIS A 1 98 ? 13.783 -9.697 14.482 1.00 85.81 98 HIS A N 1
ATOM 758 C CA . HIS A 1 98 ? 14.492 -9.283 13.263 1.00 85.81 98 HIS A CA 1
ATOM 759 C C . HIS A 1 98 ? 13.513 -8.815 12.183 1.00 85.81 98 HIS A C 1
ATOM 761 O O . HIS A 1 98 ? 13.740 -9.013 10.991 1.00 85.81 98 HIS A O 1
ATOM 767 N N . THR A 1 99 ? 12.398 -8.217 12.608 1.00 86.69 99 THR A N 1
ATOM 768 C CA . THR A 1 99 ? 11.291 -7.842 11.720 1.00 86.69 99 THR A CA 1
ATOM 769 C C . THR A 1 99 ? 11.771 -6.921 10.602 1.00 86.69 99 THR A C 1
ATOM 771 O O . THR A 1 99 ? 11.457 -7.151 9.441 1.00 86.69 99 THR A O 1
ATOM 774 N N . GLU A 1 100 ? 12.583 -5.919 10.938 1.00 87.12 100 GLU A N 1
ATOM 775 C CA . GLU A 1 100 ? 13.045 -4.908 9.988 1.00 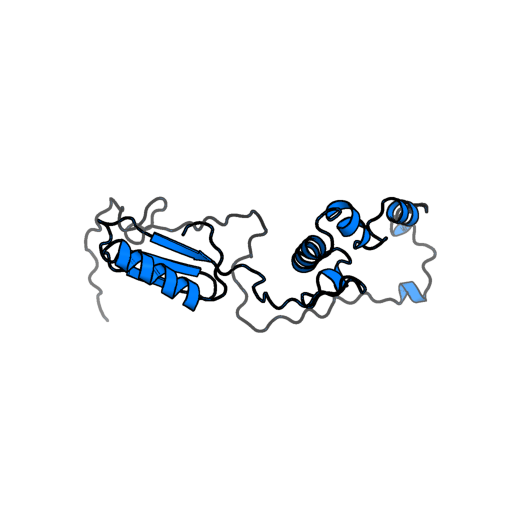87.12 100 GLU A CA 1
ATOM 776 C C . GLU A 1 100 ? 13.918 -5.505 8.875 1.00 87.12 100 GLU A C 1
ATOM 778 O O . GLU A 1 100 ? 13.566 -5.397 7.701 1.00 87.12 100 GLU A O 1
ATOM 783 N N . SER A 1 101 ? 14.996 -6.220 9.219 1.00 89.50 101 SER A N 1
ATOM 784 C CA . SER A 1 101 ? 15.861 -6.860 8.216 1.00 89.50 101 SER A CA 1
ATOM 785 C C . SER A 1 101 ? 15.125 -7.933 7.415 1.00 89.50 101 SER A C 1
ATOM 787 O O . SER A 1 101 ? 15.341 -8.077 6.210 1.00 89.50 101 SER A O 1
ATOM 789 N N . TYR A 1 102 ? 14.211 -8.665 8.056 1.00 93.88 102 TYR A N 1
ATOM 790 C CA . TYR A 1 102 ? 13.426 -9.684 7.379 1.00 93.88 102 TYR A CA 1
ATOM 791 C C . TYR A 1 102 ? 12.432 -9.080 6.377 1.00 93.88 102 TYR A C 1
ATOM 793 O O . TYR A 1 102 ? 12.312 -9.607 5.274 1.00 93.88 102 TYR A O 1
ATOM 801 N N . ILE A 1 103 ? 11.779 -7.955 6.691 1.00 94.38 103 ILE A N 1
ATOM 802 C CA . ILE A 1 103 ? 10.867 -7.271 5.760 1.00 94.38 103 ILE A CA 1
ATOM 803 C C . ILE A 1 103 ? 11.593 -6.866 4.475 1.00 94.38 103 ILE A C 1
ATOM 805 O O . ILE A 1 103 ? 11.078 -7.134 3.392 1.00 94.38 103 ILE A O 1
ATOM 809 N N . TYR A 1 104 ? 12.797 -6.296 4.569 1.00 92.81 104 TYR A N 1
ATOM 810 C CA . TYR A 1 104 ? 13.570 -5.945 3.373 1.00 92.81 104 TYR A CA 1
ATOM 811 C C . TYR A 1 104 ? 13.919 -7.171 2.520 1.00 92.81 104 TYR A C 1
ATOM 813 O O . TYR A 1 104 ? 13.865 -7.096 1.298 1.00 92.81 104 TYR A O 1
ATOM 821 N N . SER A 1 105 ? 14.179 -8.329 3.140 1.00 93.75 105 SER A N 1
ATOM 822 C CA . SER A 1 105 ? 14.439 -9.586 2.413 1.00 93.75 105 SER A CA 1
ATOM 823 C C . SER A 1 105 ? 13.221 -10.127 1.636 1.00 93.75 105 SER A C 1
ATOM 825 O O . SER A 1 105 ? 13.347 -10.972 0.738 1.00 93.75 105 SER A O 1
ATOM 827 N N . LEU A 1 106 ? 12.021 -9.650 1.982 1.00 95.38 106 LEU A N 1
ATOM 828 C CA . LEU A 1 106 ? 10.772 -10.007 1.316 1.00 95.38 106 LEU A CA 1
ATOM 829 C C . LEU A 1 106 ? 10.481 -9.124 0.097 1.00 95.38 106 LEU A C 1
ATOM 831 O O . LEU A 1 106 ? 9.697 -9.544 -0.754 1.00 95.38 106 LEU A O 1
ATOM 835 N N . CYS A 1 107 ? 11.097 -7.944 -0.009 1.00 95.56 107 CYS A N 1
ATOM 836 C CA . CYS A 1 107 ? 11.016 -7.106 -1.201 1.00 95.56 107 CYS A CA 1
ATOM 837 C C . CYS A 1 107 ? 11.715 -7.786 -2.385 1.00 95.56 107 CYS A C 1
ATOM 839 O O . CYS A 1 107 ? 12.725 -8.473 -2.223 1.00 95.56 107 CYS A O 1
ATOM 841 N N . SER A 1 108 ? 11.176 -7.604 -3.588 1.00 94.94 108 SER A N 1
ATOM 842 C CA . SER A 1 108 ? 11.850 -8.046 -4.807 1.00 94.94 108 SER A CA 1
ATOM 843 C C . SER A 1 108 ? 13.129 -7.250 -5.060 1.00 94.94 108 SER A C 1
ATOM 845 O O . SER A 1 108 ? 13.214 -6.058 -4.765 1.00 94.94 108 SER A O 1
ATOM 847 N N . GLU A 1 109 ? 14.095 -7.924 -5.680 1.00 93.50 109 GLU A N 1
ATOM 848 C CA . GLU A 1 109 ? 15.346 -7.346 -6.168 1.00 93.50 109 GLU A CA 1
ATOM 849 C C . GLU A 1 109 ? 15.152 -6.135 -7.094 1.00 93.50 109 GLU A C 1
ATOM 851 O O . GLU A 1 109 ? 16.010 -5.257 -7.105 1.00 93.50 109 GLU A O 1
ATOM 856 N N . TYR A 1 110 ? 13.999 -6.008 -7.768 1.00 92.81 110 TYR A N 1
ATOM 857 C CA . TYR A 1 110 ? 13.647 -4.833 -8.578 1.00 92.81 110 TYR A CA 1
ATOM 858 C C . TYR A 1 110 ? 13.709 -3.504 -7.815 1.00 92.81 110 TYR A C 1
ATOM 860 O O . TYR A 1 110 ? 13.883 -2.454 -8.426 1.00 92.81 110 TYR A O 1
ATOM 868 N N . TYR A 1 111 ? 13.569 -3.543 -6.489 1.00 93.06 111 TYR A N 1
ATOM 869 C CA . TYR A 1 111 ? 13.609 -2.366 -5.621 1.00 93.06 111 TYR A CA 1
ATOM 870 C C . TYR A 1 111 ? 14.982 -2.126 -4.981 1.00 93.06 111 TYR A C 1
ATOM 872 O O . TYR A 1 111 ? 15.109 -1.272 -4.106 1.00 93.06 111 TYR A O 1
ATOM 880 N N . THR A 1 112 ? 16.011 -2.875 -5.381 1.00 92.38 112 THR A N 1
ATOM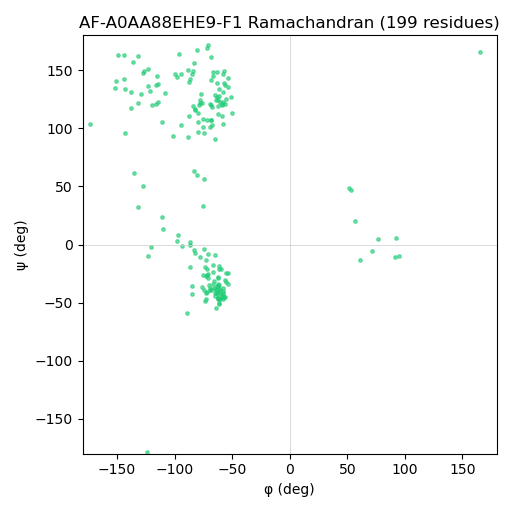 881 C CA . THR A 1 112 ? 17.381 -2.652 -4.908 1.00 92.38 112 THR A CA 1
ATOM 882 C C . THR A 1 112 ? 18.074 -1.579 -5.741 1.00 92.38 112 THR A C 1
ATOM 884 O O . THR A 1 112 ? 17.852 -1.468 -6.949 1.00 92.38 112 THR A O 1
ATOM 887 N N . SER A 1 113 ? 18.950 -0.803 -5.100 1.00 93.81 113 SER A N 1
ATOM 888 C CA . SER A 1 113 ? 19.770 0.197 -5.792 1.00 93.81 113 SER A CA 1
ATOM 889 C C . SER A 1 113 ? 20.621 -0.431 -6.893 1.00 93.81 113 SER A C 1
ATOM 891 O O . SER A 1 113 ? 20.756 0.164 -7.954 1.00 93.81 113 SER A O 1
ATOM 893 N N . ASP A 1 114 ? 21.139 -1.641 -6.677 1.00 94.44 114 ASP A N 1
ATOM 894 C CA . ASP A 1 114 ? 21.950 -2.359 -7.664 1.00 94.44 114 ASP A CA 1
ATOM 895 C C . ASP A 1 114 ? 21.152 -2.669 -8.931 1.00 94.44 114 ASP A C 1
ATOM 897 O O . ASP A 1 114 ? 21.613 -2.383 -10.035 1.00 94.44 114 ASP A O 1
ATOM 901 N N . TYR A 1 115 ? 19.923 -3.178 -8.788 1.00 94.75 115 TYR A N 1
ATOM 902 C CA . TYR A 1 115 ? 19.060 -3.437 -9.939 1.00 94.75 115 TYR A CA 1
ATOM 903 C C . TYR A 1 115 ? 18.680 -2.144 -10.664 1.00 94.75 115 TYR A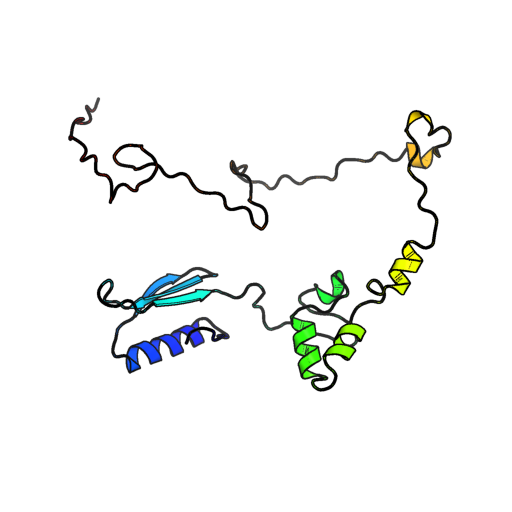 C 1
ATOM 905 O O . TYR A 1 115 ? 18.647 -2.102 -11.892 1.00 94.75 115 TYR A O 1
ATOM 913 N N . TRP A 1 116 ? 18.434 -1.067 -9.914 1.00 93.00 116 TRP A N 1
ATOM 914 C CA . TRP A 1 116 ? 18.156 0.239 -10.501 1.00 93.00 116 TRP A CA 1
ATOM 915 C C . TRP A 1 116 ? 19.368 0.782 -11.272 1.00 93.00 116 TRP A C 1
ATOM 917 O O . TRP A 1 116 ? 19.220 1.218 -12.408 1.00 93.00 116 TRP A O 1
ATOM 927 N N . MET A 1 117 ? 20.579 0.675 -10.719 1.00 95.06 117 MET A N 1
ATOM 928 C CA . MET A 1 117 ? 21.809 1.040 -11.427 1.00 95.06 117 MET A CA 1
ATOM 929 C C . MET A 1 117 ? 21.999 0.212 -12.696 1.00 95.06 117 MET A C 1
ATOM 931 O O . MET A 1 117 ? 22.360 0.778 -13.718 1.00 95.06 117 MET A O 1
ATOM 935 N N . LEU A 1 118 ? 21.720 -1.095 -12.661 1.00 94.62 118 LEU A N 1
ATOM 936 C CA . LEU A 1 118 ? 21.797 -1.961 -13.840 1.00 94.62 118 LEU A CA 1
ATOM 937 C C . LEU A 1 118 ? 20.773 -1.575 -14.914 1.00 94.62 118 LEU A C 1
ATOM 939 O O . LEU A 1 118 ? 21.121 -1.524 -16.090 1.00 94.62 118 LEU A O 1
ATOM 943 N N . ALA A 1 119 ? 19.538 -1.247 -14.525 1.00 92.19 119 ALA A N 1
ATOM 944 C CA . ALA A 1 119 ? 18.494 -0.815 -15.457 1.00 92.19 119 ALA A CA 1
ATOM 945 C C . ALA A 1 119 ? 18.853 0.489 -16.196 1.00 92.19 119 ALA A C 1
ATOM 947 O O . ALA A 1 119 ? 18.412 0.69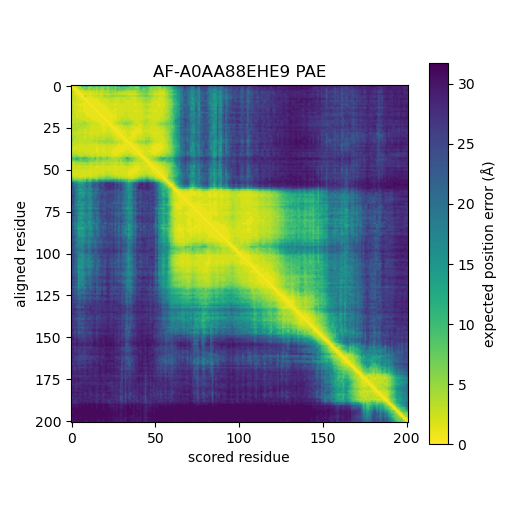8 -17.323 1.00 92.19 119 ALA A O 1
ATOM 948 N N . TYR A 1 120 ? 19.664 1.343 -15.567 1.00 92.00 120 TYR A N 1
ATOM 949 C CA . TYR A 1 120 ? 20.148 2.614 -16.112 1.00 92.00 120 TYR A CA 1
ATOM 950 C C . TYR A 1 120 ? 21.649 2.594 -16.445 1.00 92.00 120 TYR A C 1
ATOM 952 O O . TYR A 1 120 ? 22.243 3.652 -16.651 1.00 92.00 120 TYR A O 1
ATOM 960 N N . ALA A 1 121 ? 22.280 1.416 -16.486 1.00 94.94 121 ALA A N 1
ATOM 961 C CA . ALA A 1 121 ? 23.713 1.302 -16.757 1.00 94.94 121 ALA A CA 1
ATOM 962 C C . ALA A 1 121 ? 24.039 1.634 -18.217 1.00 94.94 121 ALA A C 1
ATOM 964 O O . ALA A 1 121 ? 25.136 2.101 -18.528 1.00 94.94 121 ALA A O 1
ATOM 965 N N . GLU A 1 122 ? 23.085 1.392 -19.114 1.00 93.56 122 GLU A N 1
ATOM 966 C CA . GLU A 1 122 ? 23.215 1.716 -20.526 1.00 93.56 122 GLU A CA 1
ATOM 967 C C . GLU A 1 122 ? 22.878 3.182 -20.815 1.00 93.56 122 GLU A C 1
ATOM 969 O O . GLU A 1 122 ? 22.147 3.858 -20.089 1.00 93.56 122 GLU A O 1
ATOM 974 N N . THR A 1 123 ? 23.427 3.691 -21.918 1.00 93.44 123 THR A N 1
ATOM 975 C CA . THR A 1 123 ? 23.171 5.067 -22.347 1.00 93.44 123 THR A CA 1
ATOM 976 C C . THR A 1 123 ? 21.724 5.210 -22.808 1.00 93.44 123 THR A C 1
ATOM 978 O O . THR A 1 123 ? 21.299 4.568 -23.766 1.00 93.44 123 THR A O 1
ATOM 981 N N . ILE A 1 124 ? 20.973 6.109 -22.167 1.00 91.25 124 ILE A N 1
ATOM 982 C CA . ILE A 1 124 ? 19.658 6.522 -22.661 1.00 91.25 124 ILE A CA 1
ATOM 983 C C . ILE A 1 124 ? 19.872 7.456 -23.849 1.00 91.25 124 ILE A C 1
ATOM 985 O O . ILE A 1 124 ? 20.281 8.608 -23.687 1.00 91.25 124 ILE A O 1
ATOM 989 N N . TYR A 1 125 ? 19.578 6.963 -25.049 1.00 89.31 125 TYR A N 1
ATOM 990 C CA . TYR A 1 125 ? 19.608 7.782 -26.253 1.00 89.31 125 TYR A CA 1
ATOM 991 C C . TYR A 1 125 ? 18.364 8.677 -26.303 1.00 89.31 125 TYR A C 1
ATOM 993 O O . TYR A 1 125 ? 17.242 8.160 -26.291 1.00 89.31 125 TYR A O 1
ATOM 1001 N N . PRO A 1 126 ? 18.519 10.013 -26.355 1.00 90.25 126 PRO A N 1
ATOM 1002 C CA . PRO A 1 126 ? 17.380 10.895 -26.536 1.00 90.25 126 PRO A CA 1
ATOM 1003 C C . PRO A 1 126 ? 16.733 10.613 -27.891 1.00 90.25 126 PRO A C 1
ATOM 1005 O O . PRO A 1 126 ? 17.423 10.419 -28.893 1.00 90.25 126 PRO A O 1
ATOM 1008 N N . VAL A 1 127 ? 15.401 10.610 -27.923 1.00 90.69 127 VAL A N 1
ATOM 1009 C CA . VAL A 1 127 ? 14.659 10.461 -29.175 1.00 90.69 127 VAL A CA 1
ATOM 1010 C C . VAL A 1 127 ? 14.910 11.715 -30.025 1.00 90.69 127 VAL A C 1
ATOM 1012 O O . VAL A 1 127 ? 14.581 12.816 -29.571 1.00 90.69 127 VAL A O 1
ATOM 1015 N N . PRO A 1 128 ? 15.508 11.590 -31.225 1.00 89.62 128 PRO A N 1
ATOM 1016 C CA . PRO A 1 128 ? 15.755 12.741 -32.084 1.00 89.62 128 PRO A CA 1
ATOM 1017 C C . PRO A 1 128 ? 14.429 13.310 -32.617 1.00 89.62 128 PRO A C 1
ATOM 1019 O O . PRO A 1 128 ? 13.412 12.612 -32.598 1.00 89.62 128 PRO A O 1
ATOM 1022 N N . PRO A 1 129 ? 14.403 14.561 -33.108 1.00 91.94 129 PRO A N 1
ATOM 1023 C CA . PRO A 1 129 ? 13.225 15.108 -33.775 1.00 91.94 129 PRO A CA 1
ATOM 1024 C C . PRO A 1 129 ? 12.805 14.237 -34.966 1.00 91.94 129 PRO A C 1
ATOM 1026 O O . PRO A 1 129 ? 13.648 13.648 -35.643 1.00 91.94 129 PRO A O 1
ATOM 1029 N N . GLU A 1 130 ? 11.502 14.203 -35.251 1.00 88.06 130 GLU A N 1
ATOM 1030 C CA . GLU A 1 130 ? 10.910 13.364 -36.306 1.00 88.06 130 GLU A CA 1
ATOM 1031 C C . GLU A 1 130 ? 11.547 13.596 -37.685 1.00 88.06 130 GLU A C 1
ATOM 1033 O O . GLU A 1 130 ? 11.722 12.663 -38.467 1.00 88.06 130 GLU A O 1
ATOM 1038 N N . SER A 1 131 ? 11.999 14.825 -37.957 1.00 91.44 131 SER A N 1
ATOM 1039 C CA . SER A 1 131 ? 12.712 15.176 -39.189 1.00 91.44 131 SER A CA 1
ATOM 1040 C C . SER A 1 131 ? 14.005 14.387 -39.411 1.00 91.44 131 SER A C 1
ATOM 1042 O O . SER A 1 131 ? 14.456 14.305 -40.549 1.00 91.44 131 SER A O 1
ATOM 1044 N N . GLN A 1 132 ? 14.591 13.810 -38.359 1.00 90.00 132 GLN A N 1
ATOM 1045 C CA . GLN A 1 132 ? 15.823 13.017 -38.402 1.00 90.00 132 GLN A CA 1
ATOM 1046 C C . GLN A 1 132 ? 15.563 11.501 -38.446 1.00 90.00 132 GLN A C 1
ATOM 1048 O O . GLN A 1 132 ? 16.505 10.707 -38.440 1.00 90.00 132 GLN A O 1
ATOM 1053 N N . TRP A 1 133 ? 14.301 11.058 -38.497 1.00 90.19 133 TRP A N 1
ATOM 1054 C CA . TRP A 1 133 ? 13.937 9.637 -38.502 1.00 90.19 133 TRP A CA 1
ATOM 1055 C C . TRP A 1 133 ? 14.027 9.022 -39.907 1.00 90.19 133 TRP A C 1
ATOM 1057 O O . TRP A 1 133 ? 13.040 8.578 -40.498 1.00 90.19 133 TRP A O 1
ATOM 1067 N N . HIS A 1 134 ? 15.232 9.003 -40.472 1.00 85.25 134 HIS A N 1
ATOM 1068 C CA . HIS A 1 134 ? 15.441 8.610 -41.867 1.00 85.25 134 HIS A CA 1
ATOM 1069 C C . HIS A 1 134 ? 15.353 7.092 -42.110 1.00 85.25 134 HIS A C 1
ATOM 1071 O O . HIS A 1 134 ? 14.973 6.681 -43.202 1.00 85.25 134 HIS A O 1
ATOM 1077 N N . ASN A 1 135 ? 15.630 6.267 -41.092 1.00 85.94 135 ASN A N 1
ATOM 1078 C CA . ASN A 1 135 ? 15.815 4.815 -41.230 1.00 85.94 135 ASN A CA 1
ATOM 1079 C C . ASN A 1 135 ? 14.923 4.007 -40.268 1.00 85.94 135 ASN A C 1
ATOM 1081 O O . ASN A 1 135 ? 15.418 3.160 -39.528 1.00 85.94 135 ASN A O 1
ATOM 1085 N N . ILE A 1 136 ? 13.616 4.285 -40.233 1.00 87.19 136 ILE A N 1
ATOM 1086 C CA . ILE A 1 136 ? 12.671 3.463 -39.456 1.00 87.19 136 ILE A CA 1
ATOM 1087 C C . ILE A 1 136 ? 12.372 2.180 -40.251 1.00 87.19 136 ILE A C 1
ATOM 1089 O O . ILE A 1 136 ? 11.920 2.302 -41.392 1.00 87.19 136 ILE A O 1
ATOM 1093 N N . PRO A 1 137 ? 12.580 0.981 -39.679 1.00 92.62 137 PRO A N 1
ATOM 1094 C CA . PRO A 1 137 ? 12.207 -0.284 -40.309 1.00 92.62 137 PRO A CA 1
ATOM 1095 C C . PRO A 1 137 ? 10.728 -0.332 -40.733 1.00 92.62 137 PRO A C 1
ATOM 1097 O O . PRO A 1 137 ? 9.855 0.216 -40.052 1.00 92.62 137 PRO A O 1
ATOM 1100 N N . GLU A 1 138 ? 10.440 -0.970 -41.870 1.00 90.75 138 GLU A N 1
ATOM 1101 C CA . GLU A 1 138 ? 9.095 -0.993 -42.472 1.00 90.75 138 GLU A CA 1
ATOM 1102 C C . GLU A 1 138 ? 8.060 -1.664 -41.555 1.00 90.75 138 GLU A C 1
ATOM 1104 O O . GLU A 1 138 ? 6.920 -1.216 -41.455 1.00 90.75 138 GLU A O 1
ATOM 1109 N N . ASP A 1 139 ? 8.474 -2.699 -40.825 1.00 92.25 139 ASP A N 1
ATOM 1110 C CA . ASP A 1 139 ? 7.674 -3.391 -39.817 1.00 92.25 139 ASP A CA 1
ATOM 1111 C C . ASP A 1 139 ? 7.260 -2.460 -38.673 1.00 92.25 139 ASP A C 1
ATOM 1113 O O . ASP A 1 139 ? 6.110 -2.516 -38.249 1.00 92.25 139 ASP A O 1
ATOM 1117 N N . VAL A 1 140 ? 8.144 -1.554 -38.236 1.00 89.12 140 VAL A N 1
ATOM 1118 C CA . VAL A 1 140 ? 7.837 -0.538 -37.215 1.00 89.12 140 VAL A CA 1
ATOM 1119 C C . VAL A 1 140 ? 6.926 0.555 -37.777 1.00 89.12 140 VAL A C 1
ATOM 1121 O O . VAL A 1 140 ? 5.972 0.950 -37.110 1.00 89.12 140 VAL A O 1
ATOM 1124 N N . ARG A 1 141 ? 7.157 1.019 -39.015 1.00 86.00 141 ARG A N 1
ATOM 1125 C CA . ARG A 1 141 ? 6.264 1.987 -39.689 1.00 86.00 141 ARG A CA 1
ATOM 1126 C C . ARG A 1 141 ? 4.856 1.439 -39.905 1.00 86.00 141 ARG A C 1
ATOM 1128 O O . ARG A 1 141 ? 3.891 2.197 -39.846 1.00 86.00 141 ARG A O 1
ATOM 1135 N N . ALA A 1 142 ? 4.738 0.137 -40.145 1.00 90.06 142 ALA A N 1
ATOM 1136 C CA . ALA A 1 142 ? 3.461 -0.540 -40.320 1.00 90.06 142 ALA A CA 1
ATOM 1137 C C . ALA A 1 142 ? 2.678 -0.705 -39.003 1.00 90.06 142 ALA A C 1
ATOM 1139 O 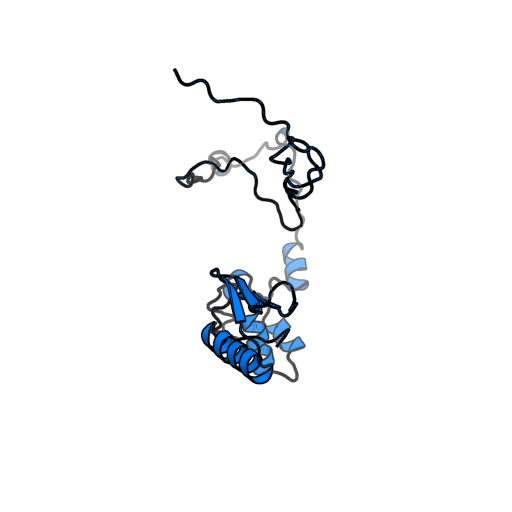O . ALA A 1 142 ? 1.479 -1.004 -39.046 1.00 90.06 142 ALA A O 1
ATOM 1140 N N . ILE A 1 143 ? 3.306 -0.493 -37.834 1.00 90.31 143 ILE A N 1
ATOM 1141 C CA . ILE A 1 143 ? 2.613 -0.526 -36.541 1.00 90.31 143 ILE A CA 1
ATOM 1142 C C . ILE A 1 143 ? 1.650 0.655 -36.466 1.00 90.31 143 ILE A C 1
ATOM 1144 O O . ILE A 1 143 ? 2.010 1.792 -36.164 1.00 90.31 143 ILE A O 1
ATOM 1148 N N . LYS A 1 144 ? 0.370 0.363 -36.671 1.00 88.00 144 LYS A N 1
ATOM 1149 C CA . LYS A 1 144 ? -0.698 1.310 -36.388 1.00 88.00 144 LYS A CA 1
ATOM 1150 C C . LYS A 1 144 ? -0.980 1.300 -34.888 1.00 88.00 144 LYS A C 1
ATOM 1152 O O . LYS A 1 144 ? -1.602 0.369 -34.379 1.00 88.00 144 LYS A O 1
ATOM 1157 N N . VAL A 1 145 ? -0.546 2.343 -34.184 1.00 86.62 145 VAL A N 1
ATOM 1158 C CA . VAL A 1 145 ? -0.958 2.580 -32.795 1.00 86.62 145 VAL A CA 1
ATOM 1159 C C . VAL A 1 145 ? -2.437 2.957 -32.813 1.00 86.62 145 VAL A C 1
ATOM 1161 O O . VAL A 1 145 ? -2.808 4.064 -33.196 1.00 86.62 145 VAL A O 1
ATOM 1164 N N . VAL A 1 146 ? -3.298 1.999 -32.478 1.00 86.44 146 VAL A N 1
ATOM 1165 C CA . VAL A 1 146 ? -4.737 2.235 -32.340 1.00 86.44 146 VAL A CA 1
ATOM 1166 C C . VAL A 1 146 ? -5.004 2.687 -30.912 1.00 86.44 146 VAL A C 1
ATOM 1168 O O . VAL A 1 146 ? -4.411 2.164 -29.967 1.00 86.44 146 VAL A O 1
ATOM 1171 N N . GLU A 1 147 ? -5.898 3.658 -30.753 1.00 84.56 147 GLU A N 1
ATOM 1172 C CA . GLU A 1 147 ? -6.399 4.026 -29.435 1.00 84.56 147 GLU A CA 1
ATOM 1173 C C . GLU A 1 147 ? -6.939 2.771 -28.724 1.00 84.56 147 GLU A C 1
ATOM 1175 O O . GLU A 1 147 ? -7.627 1.959 -29.354 1.00 84.56 147 GLU A O 1
ATOM 1180 N N . PRO A 1 148 ? -6.626 2.567 -27.432 1.00 82.56 148 PRO A N 1
ATOM 1181 C CA . PRO A 1 148 ? -7.186 1.448 -26.692 1.00 82.56 148 PRO A CA 1
ATOM 1182 C C . PRO A 1 148 ? -8.713 1.523 -26.741 1.00 82.56 148 PRO A C 1
ATOM 1184 O O . PRO A 1 148 ? -9.282 2.605 -26.615 1.00 82.56 148 PRO A O 1
ATOM 1187 N N . ASP A 1 149 ? -9.375 0.376 -26.910 1.00 77.44 149 ASP A N 1
ATOM 1188 C CA . ASP A 1 149 ? -10.837 0.299 -26.947 1.00 77.44 149 ASP A CA 1
ATOM 1189 C C . ASP A 1 149 ? -11.413 0.706 -25.582 1.00 77.44 149 ASP A C 1
ATOM 1191 O O . ASP A 1 149 ? -11.552 -0.095 -24.647 1.00 77.44 149 ASP A O 1
ATOM 1195 N N . VAL A 1 150 ? -11.690 2.003 -25.430 1.00 76.38 150 VAL A N 1
ATOM 1196 C CA . VAL A 1 150 ? -12.300 2.552 -24.229 1.00 76.38 150 VAL A CA 1
ATOM 1197 C C . VAL A 1 150 ? -13.769 2.162 -24.258 1.00 76.38 150 VAL A C 1
ATOM 1199 O O . VAL A 1 150 ? -14.613 2.852 -24.831 1.00 76.38 150 VAL A O 1
ATOM 1202 N N . LYS A 1 151 ? -14.107 1.068 -23.571 1.00 74.62 151 LYS A N 1
ATOM 1203 C CA . LYS A 1 151 ? -15.505 0.755 -23.266 1.00 74.62 151 LYS A CA 1
ATOM 1204 C C . LYS A 1 151 ? -16.103 1.921 -22.484 1.00 74.62 151 LYS A C 1
ATOM 1206 O O . LYS A 1 151 ? -15.872 2.056 -21.281 1.00 74.62 151 LYS A O 1
ATOM 1211 N N . MET A 1 152 ? -16.908 2.751 -23.149 1.00 63.88 152 MET A N 1
ATOM 1212 C CA . MET A 1 152 ? -17.749 3.723 -22.460 1.00 63.88 152 MET A CA 1
ATOM 1213 C C . MET A 1 152 ? -18.666 2.953 -21.508 1.00 63.88 152 MET A C 1
ATOM 1215 O O . MET A 1 152 ? -19.551 2.207 -21.935 1.00 63.88 152 MET A O 1
ATOM 1219 N N . PHE A 1 153 ? -18.437 3.097 -20.203 1.00 63.50 153 PHE A N 1
ATOM 1220 C CA . PHE A 1 153 ? -19.327 2.528 -19.200 1.00 63.50 153 PHE A CA 1
ATOM 1221 C C . PHE A 1 153 ? -20.744 3.058 -19.449 1.00 63.50 153 PHE A C 1
ATOM 1223 O O . PHE A 1 153 ? -20.974 4.267 -19.428 1.00 63.50 153 PHE A O 1
ATOM 1230 N N . ARG A 1 154 ? -21.706 2.158 -19.693 1.00 57.25 154 ARG A N 1
ATOM 1231 C CA . ARG A 1 154 ? -23.113 2.534 -19.877 1.00 57.25 154 ARG A CA 1
ATOM 1232 C C . ARG A 1 154 ? -23.626 3.174 -18.585 1.00 57.25 154 ARG A C 1
ATOM 1234 O O . ARG A 1 154 ? -23.629 2.540 -17.533 1.00 57.25 154 ARG A O 1
ATOM 1241 N N . GLY A 1 155 ? -24.052 4.430 -18.666 1.00 68.94 155 GLY A N 1
ATOM 1242 C CA . GLY A 1 155 ? -24.585 5.192 -17.539 1.00 68.94 155 GLY A CA 1
ATOM 1243 C C . GLY A 1 155 ? -24.647 6.686 -17.844 1.00 68.94 155 GLY A C 1
ATOM 1244 O O . GLY A 1 155 ? -24.055 7.157 -18.812 1.00 68.94 155 GLY A O 1
ATOM 1245 N N . ARG A 1 156 ? -25.375 7.446 -17.016 1.00 70.94 156 ARG A N 1
ATOM 1246 C CA . ARG A 1 156 ? -25.452 8.908 -17.137 1.00 70.94 156 ARG A CA 1
ATOM 1247 C C . ARG A 1 156 ? -24.034 9.494 -17.039 1.00 70.94 156 ARG A C 1
ATOM 1249 O O . ARG A 1 156 ? -23.397 9.279 -16.002 1.00 70.94 156 ARG A O 1
ATOM 1256 N N . PRO A 1 157 ? -23.558 10.254 -18.045 1.00 65.81 157 PRO A N 1
ATOM 1257 C CA . PRO A 1 157 ? -22.301 10.980 -17.941 1.00 65.81 157 PRO A CA 1
ATOM 1258 C C . PRO A 1 157 ? -22.302 11.797 -16.652 1.00 65.81 157 PRO A C 1
ATOM 1260 O O . PRO A 1 157 ? -23.256 12.531 -16.364 1.00 65.81 157 PRO A O 1
ATOM 1263 N N . ARG A 1 158 ? -21.271 11.633 -15.822 1.00 65.12 158 ARG A N 1
ATOM 1264 C CA . ARG A 1 158 ? -21.159 12.455 -14.617 1.00 65.12 158 ARG A CA 1
ATOM 1265 C C . ARG A 1 158 ? -20.875 13.880 -15.058 1.00 65.12 158 ARG A C 1
ATOM 1267 O O . ARG A 1 158 ? -19.853 14.149 -15.668 1.00 65.12 158 ARG A O 1
ATOM 1274 N N . LEU A 1 159 ? -21.768 14.789 -14.685 1.00 71.94 159 LEU A N 1
ATOM 1275 C CA . LEU A 1 159 ? -21.633 16.220 -14.961 1.00 71.94 159 LEU A CA 1
ATOM 1276 C C . LEU A 1 159 ? -20.523 16.886 -14.128 1.00 71.94 159 LEU A C 1
ATOM 1278 O O . LEU A 1 159 ? -20.219 18.055 -14.330 1.00 71.94 159 LEU A O 1
ATOM 1282 N N . THR A 1 160 ? -19.940 16.170 -13.162 1.00 65.62 160 THR A N 1
ATOM 1283 C CA . THR A 1 160 ? -18.944 16.709 -12.233 1.00 65.62 160 THR A CA 1
ATOM 1284 C C . THR A 1 160 ? -17.704 15.826 -12.183 1.00 65.62 160 THR A C 1
ATOM 1286 O O . THR A 1 160 ? -17.816 14.619 -11.947 1.00 65.62 160 THR A O 1
ATOM 1289 N N . ARG A 1 161 ? -16.535 16.454 -12.343 1.00 82.81 161 ARG A N 1
ATOM 1290 C CA . ARG A 1 161 ? -15.206 15.839 -12.216 1.00 82.81 161 ARG A CA 1
ATOM 1291 C C . ARG A 1 161 ? -15.002 15.218 -10.825 1.00 82.81 161 ARG A C 1
ATOM 1293 O O . ARG A 1 161 ? -15.488 15.755 -9.828 1.00 82.81 161 ARG A O 1
ATOM 1300 N N . PHE A 1 162 ? -14.256 14.114 -10.755 1.00 73.50 162 PHE A N 1
ATOM 1301 C CA . PHE A 1 162 ? -13.753 13.581 -9.488 1.00 73.50 162 PHE A CA 1
ATOM 1302 C C . PHE A 1 162 ? -12.551 14.401 -8.999 1.00 73.50 162 PHE A C 1
ATOM 1304 O O . PHE A 1 162 ? -11.620 14.608 -9.780 1.00 73.50 162 PHE A O 1
ATOM 1311 N N . PRO A 1 163 ? -12.543 14.857 -7.737 1.00 75.19 163 PRO A N 1
ATOM 1312 C CA . PRO A 1 163 ? -11.352 15.458 -7.157 1.00 75.19 163 PRO A CA 1
ATOM 1313 C C . PRO A 1 163 ? -10.249 14.413 -6.959 1.00 75.19 163 PRO A C 1
ATOM 1315 O O . PRO A 1 163 ? -10.532 13.280 -6.562 1.00 75.19 163 PRO A O 1
ATOM 1318 N N . SER A 1 164 ? -9.005 14.810 -7.214 1.00 79.62 164 SER A N 1
ATOM 1319 C CA . SER A 1 164 ? -7.803 14.023 -6.915 1.00 79.62 164 SER A CA 1
ATOM 1320 C C . SER A 1 164 ? -7.528 13.975 -5.403 1.00 79.62 164 SER A C 1
ATOM 1322 O O . SER A 1 164 ? -8.137 14.715 -4.624 1.00 79.62 164 SER A O 1
ATOM 1324 N N . GLN A 1 165 ? -6.602 13.117 -4.954 1.00 66.62 165 GLN A N 1
ATOM 1325 C CA . GLN A 1 165 ? -6.160 13.125 -3.551 1.00 66.62 165 GLN A CA 1
ATOM 1326 C C . GLN A 1 165 ? -5.660 14.527 -3.158 1.00 66.62 165 GLN A C 1
ATOM 1328 O O . GLN A 1 165 ? -4.798 15.090 -3.823 1.00 66.62 165 GLN A O 1
ATOM 1333 N N . GLY A 1 166 ? -6.230 15.090 -2.089 1.00 71.31 166 GLY A N 1
ATOM 1334 C CA . GLY A 1 166 ? -5.917 16.441 -1.606 1.00 71.31 166 GLY A CA 1
ATOM 1335 C C . GLY A 1 166 ? -6.801 17.563 -2.169 1.00 71.31 166 GLY A C 1
ATOM 1336 O O . GLY A 1 166 ? -6.793 18.661 -1.619 1.00 71.31 166 GLY A O 1
ATOM 1337 N N . GLU A 1 167 ? -7.624 17.313 -3.195 1.00 69.69 167 GLU A N 1
ATOM 1338 C CA . GLU A 1 167 ? -8.563 18.321 -3.702 1.00 69.69 167 GLU A CA 1
ATOM 1339 C C . GLU A 1 167 ? -9.860 18.373 -2.875 1.00 69.69 167 GLU A C 1
ATOM 1341 O O . GLU A 1 167 ? -10.677 17.449 -2.870 1.00 69.69 167 GLU A O 1
ATOM 1346 N N . CYS A 1 168 ? -10.103 19.512 -2.224 1.00 66.44 168 CYS A N 1
ATOM 1347 C CA . CYS A 1 168 ? -11.364 19.808 -1.546 1.00 66.44 168 CYS A CA 1
ATOM 1348 C C . CYS A 1 168 ? -12.304 20.600 -2.465 1.00 66.44 168 CYS A C 1
ATOM 1350 O O . CYS A 1 168 ? -12.176 21.816 -2.608 1.00 66.44 168 CYS A O 1
ATOM 1352 N N . ILE A 1 169 ? -13.312 19.939 -3.046 1.00 67.88 169 ILE A N 1
ATOM 1353 C CA . ILE A 1 169 ? -14.391 20.647 -3.754 1.00 67.88 169 ILE A CA 1
ATOM 1354 C C . ILE A 1 169 ? -15.334 21.268 -2.719 1.00 67.88 169 ILE A C 1
ATOM 1356 O O . ILE A 1 169 ? -16.198 20.596 -2.147 1.00 67.88 169 ILE A O 1
ATOM 1360 N N . VAL A 1 170 ? -15.192 22.573 -2.494 1.00 70.00 170 VAL A N 1
ATOM 1361 C CA . VAL A 1 170 ? -16.105 23.338 -1.640 1.00 70.00 170 VAL A CA 1
ATOM 1362 C C . VAL A 1 170 ? -17.438 23.501 -2.368 1.00 70.00 170 VAL A C 1
ATOM 1364 O O . VAL A 1 170 ? -17.562 24.264 -3.327 1.00 70.00 170 VAL A O 1
ATOM 1367 N N . LYS A 1 171 ? -18.469 22.783 -1.915 1.00 67.44 171 LYS A N 1
ATOM 1368 C CA . LYS A 1 171 ? -19.830 22.975 -2.425 1.00 67.44 171 LYS A CA 1
ATOM 1369 C C . LYS A 1 171 ? -20.337 24.346 -1.983 1.00 67.44 171 LYS A C 1
ATOM 1371 O O . LYS A 1 171 ? -20.680 24.537 -0.818 1.00 67.44 171 LYS A O 1
ATOM 1376 N N . LYS A 1 172 ? -20.414 25.291 -2.921 1.00 69.69 172 LYS A N 1
ATOM 1377 C CA . LYS A 1 172 ? -21.114 26.563 -2.716 1.00 69.69 172 LYS A CA 1
ATOM 1378 C C . LYS A 1 172 ? -22.608 26.261 -2.618 1.00 69.69 172 LYS A C 1
ATOM 1380 O O . LYS A 1 172 ? -23.231 25.913 -3.616 1.00 69.69 172 LYS A O 1
ATOM 1385 N N . TYR A 1 173 ? -23.172 26.347 -1.420 1.00 73.19 173 TYR A N 1
ATOM 1386 C CA . TYR A 1 173 ? -24.617 26.285 -1.232 1.00 73.19 173 TYR A CA 1
ATOM 1387 C C . TYR A 1 173 ? -25.171 27.707 -1.107 1.00 73.19 173 TYR A C 1
ATOM 1389 O O . TYR A 1 173 ? -24.517 28.600 -0.566 1.00 73.19 173 TYR A O 1
ATOM 1397 N N . LYS A 1 174 ? -26.367 27.912 -1.653 1.00 83.50 174 LYS A N 1
ATOM 1398 C CA . LYS A 1 174 ? -27.136 29.150 -1.521 1.00 83.50 174 LYS A CA 1
ATOM 1399 C C . LYS A 1 174 ? -28.196 28.948 -0.443 1.00 83.50 174 LYS A C 1
ATOM 1401 O O . LYS A 1 174 ? -28.702 27.837 -0.274 1.00 83.50 174 LYS A O 1
ATOM 1406 N N . CYS A 1 175 ? -28.523 30.003 0.290 1.00 82.31 175 CYS A N 1
ATOM 1407 C CA . CYS A 1 175 ? -29.635 30.001 1.225 1.00 82.31 175 CYS A CA 1
ATOM 1408 C C . CYS A 1 175 ? -30.941 29.746 0.461 1.00 82.31 175 CYS A C 1
ATOM 1410 O O . CYS A 1 175 ? -31.232 30.439 -0.509 1.00 82.31 175 CYS A O 1
ATOM 1412 N N . ALA A 1 176 ? -31.737 28.767 0.894 1.00 80.25 176 ALA A N 1
ATOM 1413 C CA . ALA A 1 176 ? -33.015 28.461 0.246 1.00 80.25 176 ALA A CA 1
ATOM 1414 C C . ALA A 1 176 ? -34.052 29.592 0.399 1.00 80.25 176 ALA A C 1
ATOM 1416 O O . ALA A 1 176 ? -34.956 29.687 -0.419 1.00 80.25 176 ALA A O 1
ATOM 1417 N N . THR A 1 177 ? -33.910 30.441 1.423 1.00 82.75 177 THR A N 1
ATOM 1418 C CA . THR A 1 177 ? -34.849 31.531 1.728 1.00 82.75 177 THR A CA 1
ATOM 1419 C C . THR A 1 177 ? -34.554 32.802 0.927 1.00 82.75 177 THR A C 1
ATOM 1421 O O . THR A 1 177 ? -35.479 33.424 0.426 1.00 82.75 177 THR A O 1
ATOM 1424 N N . CYS A 1 178 ? -33.281 33.195 0.777 1.00 84.31 178 CYS A N 1
ATOM 1425 C CA . CYS A 1 178 ? -32.903 34.455 0.110 1.00 84.31 178 CYS A CA 1
ATOM 1426 C C . CYS A 1 178 ? -31.998 34.291 -1.122 1.00 84.31 178 CYS A C 1
ATOM 1428 O O . CYS A 1 178 ? -31.595 35.278 -1.729 1.00 84.31 178 CYS A O 1
ATOM 1430 N N . GLY A 1 179 ? -31.599 33.066 -1.470 1.00 80.69 179 GLY A N 1
ATOM 1431 C CA . GLY A 1 179 ? -30.735 32.781 -2.621 1.00 80.69 179 GLY A CA 1
ATOM 1432 C C . GLY A 1 179 ? -29.267 33.209 -2.475 1.00 80.69 179 GLY A C 1
ATOM 1433 O O . GLY A 1 179 ? -28.457 32.884 -3.347 1.00 80.69 179 GLY A O 1
ATOM 1434 N N . GLN A 1 180 ? -28.886 33.893 -1.391 1.00 80.50 180 GLN A N 1
ATOM 1435 C CA . GLN A 1 180 ? -27.515 34.367 -1.169 1.00 80.50 180 GLN A CA 1
ATOM 1436 C C . GLN A 1 180 ? -26.610 33.286 -0.554 1.00 80.50 180 GLN A C 1
ATOM 1438 O O . GLN A 1 180 ? -27.065 32.405 0.176 1.00 80.50 180 GLN A O 1
ATOM 1443 N N . GLY A 1 181 ? -25.314 33.331 -0.876 1.00 79.69 181 GLY A N 1
ATOM 1444 C CA . GLY A 1 181 ? -24.299 32.441 -0.299 1.00 79.69 181 GLY A CA 1
ATOM 1445 C C . GLY A 1 181 ? -23.834 32.892 1.091 1.00 79.69 181 GLY A C 1
ATOM 1446 O O . GLY A 1 181 ? -24.097 34.013 1.512 1.00 79.69 181 GLY A O 1
ATOM 1447 N N . GLY A 1 182 ? -23.121 32.018 1.807 1.00 78.81 182 GLY A N 1
ATOM 1448 C CA . GLY A 1 182 ? -22.470 32.351 3.087 1.00 78.81 182 GLY A CA 1
ATOM 1449 C C . GLY A 1 182 ? -23.268 32.011 4.351 1.00 78.81 182 GLY A C 1
ATOM 1450 O O . GLY A 1 182 ? -22.705 32.026 5.441 1.00 78.81 182 GLY A O 1
ATOM 1451 N N . HIS A 1 183 ? -24.541 31.629 4.229 1.00 84.94 183 HIS A N 1
ATOM 1452 C CA . HIS A 1 183 ? -25.363 31.167 5.350 1.00 84.94 183 HIS A CA 1
ATOM 1453 C C . HIS A 1 183 ? -26.403 30.133 4.892 1.00 84.94 183 HIS A C 1
ATOM 1455 O O . HIS A 1 183 ? -26.682 29.985 3.701 1.00 84.94 183 HIS A O 1
ATOM 1461 N N . ASN A 1 184 ? -26.972 29.386 5.840 1.00 77.50 184 ASN A N 1
ATOM 1462 C CA . ASN A 1 184 ? -28.066 28.448 5.577 1.00 77.50 184 ASN A CA 1
ATOM 1463 C C . ASN A 1 184 ? -29.430 29.092 5.882 1.00 77.50 184 ASN A C 1
ATOM 1465 O O . ASN A 1 184 ? -29.499 30.090 6.593 1.00 77.50 184 ASN A O 1
ATOM 1469 N N . SER A 1 185 ? -30.524 28.497 5.396 1.00 79.69 185 SER A N 1
ATOM 1470 C CA . SER A 1 185 ? -31.887 29.023 5.602 1.00 79.69 185 SER A CA 1
ATOM 1471 C C . SER A 1 185 ? -32.264 29.214 7.073 1.00 79.69 185 SER A C 1
ATOM 1473 O O . SER A 1 185 ? -32.996 30.138 7.400 1.00 79.69 185 SER A O 1
ATOM 1475 N N . LYS A 1 186 ? -31.716 28.388 7.973 1.00 78.12 186 LYS A N 1
ATOM 1476 C CA . LYS A 1 186 ? -31.964 28.475 9.421 1.00 78.12 186 LYS A CA 1
ATOM 1477 C C . LYS A 1 186 ? -31.321 29.694 10.085 1.00 78.12 186 LYS A C 1
ATOM 1479 O O . LYS A 1 186 ? -31.779 30.110 11.139 1.00 78.12 186 LYS A O 1
ATOM 1484 N N . LYS A 1 187 ? -30.247 30.225 9.502 1.00 76.69 187 LYS A N 1
ATOM 1485 C CA . LYS A 1 187 ? -29.542 31.432 9.954 1.00 76.69 187 LYS A CA 1
ATOM 1486 C C . LYS A 1 187 ? -29.736 32.586 8.971 1.00 76.69 187 LYS A C 1
ATOM 1488 O O . LYS A 1 187 ? -28.887 33.465 8.866 1.00 76.69 187 LYS A O 1
ATOM 1493 N N . CYS A 1 188 ? -30.810 32.542 8.187 1.00 78.50 188 CYS A N 1
ATOM 1494 C CA . CYS A 1 188 ? -31.131 33.620 7.274 1.00 78.50 188 CYS A CA 1
ATOM 1495 C C . CYS A 1 188 ? -31.749 34.769 8.065 1.00 78.50 188 CYS A C 1
ATOM 1497 O O . CYS A 1 188 ? -32.767 34.590 8.726 1.00 78.50 188 CYS A O 1
ATOM 1499 N N . HIS A 1 189 ? -31.126 35.942 7.987 1.00 79.81 189 HIS A N 1
ATOM 1500 C CA . HIS A 1 189 ? -31.649 37.162 8.600 1.00 79.81 189 HIS A CA 1
ATOM 1501 C C . HIS A 1 189 ? -32.708 37.855 7.726 1.00 79.81 189 HIS A C 1
ATOM 1503 O O . HIS A 1 189 ? -33.369 38.777 8.190 1.00 79.81 189 HIS A O 1
ATOM 1509 N N . ASN A 1 190 ? -32.919 37.379 6.493 1.00 68.81 190 ASN A N 1
ATOM 1510 C CA . ASN A 1 190 ? -34.005 37.835 5.634 1.00 68.81 190 ASN A CA 1
ATOM 1511 C C . ASN A 1 190 ? -35.243 36.977 5.923 1.00 68.81 190 ASN A C 1
ATOM 1513 O O . ASN A 1 190 ? -35.410 35.895 5.356 1.00 68.81 190 ASN A O 1
ATOM 1517 N N . LEU A 1 191 ? -36.092 37.446 6.839 1.00 60.47 191 LEU A N 1
ATOM 1518 C CA . LEU A 1 191 ? -37.445 36.921 7.012 1.00 60.47 191 LEU A CA 1
ATOM 1519 C C . LEU A 1 191 ? -38.202 37.183 5.704 1.00 60.47 191 LEU A C 1
ATOM 1521 O O . LEU A 1 191 ? -38.412 38.334 5.330 1.00 60.47 191 LEU A O 1
ATOM 1525 N N . ALA A 1 192 ? -38.541 36.128 4.965 1.00 55.06 192 ALA A N 1
ATOM 1526 C CA . ALA A 1 192 ? -39.294 36.270 3.727 1.00 55.06 192 ALA A CA 1
ATOM 1527 C C . ALA A 1 192 ? -40.657 36.920 4.022 1.00 55.06 192 ALA A C 1
ATOM 1529 O O . ALA A 1 192 ? -41.435 36.397 4.821 1.00 55.06 192 ALA A O 1
ATOM 1530 N N . 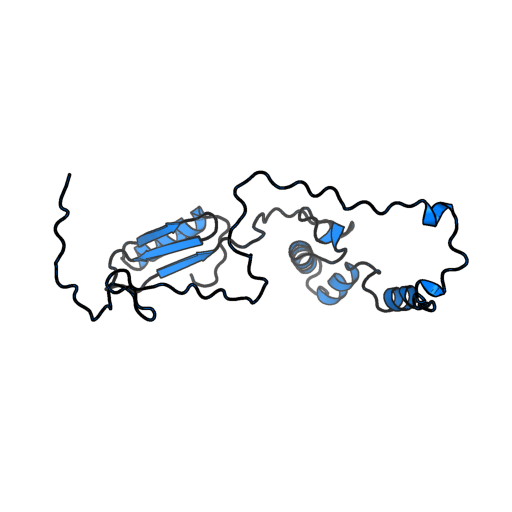HIS A 1 193 ? -40.942 38.046 3.368 1.00 47.78 193 HIS A N 1
ATOM 1531 C CA . HIS A 1 193 ? -42.296 38.583 3.267 1.00 47.78 193 HIS A CA 1
ATOM 1532 C C . HIS A 1 193 ? -43.135 37.579 2.450 1.00 47.78 193 HIS A C 1
ATOM 1534 O O . HIS A 1 193 ? -42.684 37.163 1.379 1.00 47.78 193 HIS A O 1
ATOM 1540 N N . PRO A 1 194 ? -44.317 37.141 2.919 1.00 44.56 194 PRO A N 1
ATOM 1541 C CA . PRO A 1 194 ? -45.148 36.223 2.160 1.00 44.56 194 PRO A CA 1
ATOM 1542 C C . PRO A 1 194 ? -45.916 37.010 1.096 1.00 44.56 194 PRO A C 1
ATOM 1544 O O . PRO A 1 194 ? -46.969 37.580 1.363 1.00 44.56 194 PRO A O 1
ATOM 1547 N N . SER A 1 195 ? -45.398 37.026 -0.122 1.00 41.00 195 SER A N 1
ATOM 1548 C CA . SER A 1 195 ? -46.180 37.346 -1.313 1.00 41.00 195 SER A CA 1
ATOM 1549 C C . SER A 1 195 ? -45.681 36.457 -2.439 1.00 41.00 195 SER A C 1
ATOM 1551 O O . SER A 1 195 ? -44.614 36.691 -2.993 1.00 41.00 195 SER A O 1
ATOM 1553 N N . ASP A 1 196 ? -46.380 35.343 -2.641 1.00 36.56 196 ASP A N 1
ATOM 1554 C CA . ASP A 1 196 ? -47.094 35.110 -3.897 1.00 36.56 196 ASP A CA 1
ATOM 1555 C C . ASP A 1 196 ? -47.937 33.839 -3.774 1.00 36.56 196 ASP A C 1
ATOM 1557 O O . ASP A 1 196 ? -47.465 32.699 -3.786 1.00 36.56 196 ASP A O 1
ATOM 1561 N N . VAL A 1 197 ? -49.236 34.081 -3.610 1.00 37.88 197 VAL A N 1
ATOM 1562 C CA . VAL A 1 197 ? -50.302 33.104 -3.792 1.00 37.88 197 VAL A CA 1
ATOM 1563 C C . VAL A 1 197 ? -50.208 32.597 -5.230 1.00 37.88 197 VAL A C 1
ATOM 1565 O O . VAL A 1 197 ? -50.314 33.372 -6.180 1.00 37.88 197 VAL A O 1
ATOM 1568 N N . ARG A 1 198 ? -50.012 31.283 -5.392 1.00 36.97 198 ARG A N 1
ATOM 1569 C CA . ARG A 1 198 ? -50.208 30.585 -6.668 1.00 36.97 198 ARG A CA 1
ATOM 1570 C C . ARG A 1 198 ? -51.583 30.951 -7.226 1.00 36.97 198 ARG A C 1
ATOM 1572 O O . ARG A 1 198 ? -52.593 30.537 -6.665 1.00 36.97 198 ARG A O 1
ATOM 1579 N N . SER A 1 199 ? -51.608 31.662 -8.347 1.00 33.81 199 SER A N 1
ATOM 1580 C CA . SER A 1 199 ? -52.774 31.666 -9.226 1.00 33.81 199 SER A CA 1
ATOM 1581 C C . SER A 1 199 ? -52.722 30.386 -10.054 1.00 33.81 199 SER A C 1
ATOM 1583 O O . SER A 1 199 ? -51.792 30.180 -10.831 1.00 33.81 199 SER A O 1
ATOM 1585 N N . SER A 1 200 ? -53.681 29.499 -9.806 1.00 36.75 200 SER A N 1
ATOM 1586 C CA . SER A 1 200 ? -53.963 28.342 -10.648 1.00 36.75 200 SER A CA 1
ATOM 1587 C C . SER A 1 200 ? -54.864 28.783 -11.797 1.00 36.75 200 SER A C 1
ATOM 1589 O O . SER A 1 200 ? -55.995 29.196 -11.552 1.00 36.75 200 SER A O 1
ATOM 1591 N N . THR A 1 201 ? -54.371 28.630 -13.019 1.00 35.72 201 THR A N 1
ATOM 1592 C CA . THR A 1 201 ? -55.139 28.273 -14.222 1.00 35.72 201 THR A CA 1
ATOM 1593 C C . THR A 1 201 ? -54.255 27.365 -15.050 1.00 35.72 201 THR A C 1
ATOM 1595 O O . THR A 1 201 ? -53.063 27.723 -15.191 1.00 35.72 201 THR A O 1
#